Protein AF-G8LZY4-F1 (afdb_monomer)

Foldseek 3Di:
DDDDLVSLLVVLVVLLVVLVVQLVVCVVVLPLLSNLVSLQSNLLSLLLNLFLCLLVVVDHSLVSLVVSLVSVVVSVVVSVVSPDPFVVVRHLLLVNLLSCLLNVHDDDDDDGDCPPPDLLSQLSNQLSCLLVVNHDLVSLCVSLVPDDDDQQCNLVSQLSVLLSCLSPPPDPVCNVVSLVVNLVSLLCQQPHNNNQPDRLQSLYHPSVSRGENSSSCSSCVSVVPPDDDSSDRDDD

Nearest PDB structures (foldseek):
  5abf-assembly1_A  TM=3.422E-01  e=1.371E+00  Bacteroides thetaiotaomicron
  6bqt-assembly4_K  TM=2.638E-01  e=4.221E+00  Homo sapiens

pLDDT: mean 93.84, std 5.34, range [55.34, 98.62]

Solvent-accessible surface area (backbone atoms only — not comparable to full-atom values): 13036 Å² total; per-residue (Å²): 133,83,80,51,74,66,58,46,40,54,54,30,48,57,49,24,54,52,19,54,52,40,29,55,54,16,60,76,70,69,37,62,68,51,26,34,56,19,44,47,48,28,27,50,27,25,43,42,39,15,32,28,28,45,58,72,67,76,50,80,30,58,62,34,42,51,50,19,45,53,44,49,55,52,41,54,56,51,42,48,74,73,63,51,88,38,50,58,83,57,36,68,59,40,57,47,41,38,53,22,59,60,66,75,44,92,69,84,83,75,84,64,70,73,82,91,58,54,70,70,55,54,51,38,44,54,46,31,37,33,77,73,70,54,71,55,68,67,59,55,49,51,60,62,69,74,56,79,79,46,89,61,51,39,65,60,54,52,46,52,51,46,48,51,47,66,75,70,58,85,57,72,87,50,46,65,62,50,50,53,50,48,52,57,52,49,64,50,23,33,80,30,72,56,31,47,74,49,57,63,72,72,19,11,30,82,32,34,84,45,34,43,54,60,64,59,15,33,48,36,52,70,70,62,62,83,75,89,58,94,39,54,74,84,80,130

Secondary structure (DSSP, 8-state):
-PPPHHHHHHHHHHHHHHHHHHHHHHHHHT-HHHHHHHHHHHHHHHHHHHHHHHHHTSS-THHHHHHHHHHHHHHHHHHHHTT-S-HHHHS-HHHHHHHHHHTT----------TT--HHHHHHHHHHHHHTT---HHHHHHHHHS----TTTHHHHHHHHHHHHHHH---HHHHHHHHHHHHHHHHHGGG-HHHHTS-GGGT-TTHHHH---HHHHHHHHHTT--S--TT-----

Structure (mmCIF, N/CA/C/O backbone):
data_AF-G8LZY4-F1
#
_entry.id   AF-G8LZY4-F1
#
loop_
_atom_site.group_PDB
_atom_site.id
_atom_site.type_symbol
_atom_site.label_atom_id
_atom_site.label_alt_id
_atom_site.label_comp_id
_atom_site.label_asym_id
_atom_site.label_entity_id
_atom_site.label_seq_id
_atom_site.pdbx_PDB_ins_code
_atom_site.Cartn_x
_atom_site.Cartn_y
_atom_site.Cartn_z
_atom_site.occupancy
_atom_site.B_iso_or_equiv
_atom_site.auth_seq_id
_atom_site.auth_comp_id
_atom_site.auth_asym_id
_atom_site.auth_atom_id
_atom_site.pdbx_PDB_model_num
ATOM 1 N N . MET A 1 1 ? 2.242 28.881 2.624 1.00 55.34 1 MET A N 1
ATOM 2 C CA . MET A 1 1 ? 3.435 28.081 2.271 1.00 55.34 1 MET A CA 1
ATOM 3 C C . MET A 1 1 ? 3.024 26.623 2.247 1.00 55.34 1 MET A C 1
ATOM 5 O O . MET A 1 1 ? 2.232 26.239 3.099 1.00 55.34 1 MET A O 1
ATOM 9 N N . ALA A 1 2 ? 3.472 25.855 1.254 1.00 78.06 2 ALA A N 1
ATOM 10 C CA . ALA A 1 2 ? 3.276 24.407 1.257 1.00 78.06 2 ALA A CA 1
ATOM 11 C C . ALA A 1 2 ? 4.212 23.779 2.301 1.00 78.06 2 ALA A C 1
ATOM 13 O O . ALA A 1 2 ? 5.340 24.243 2.451 1.00 78.06 2 ALA A O 1
ATOM 14 N N . MET A 1 3 ? 3.723 22.770 3.017 1.00 88.94 3 MET A N 1
ATOM 15 C CA . MET A 1 3 ? 4.490 22.017 4.011 1.00 88.94 3 MET A CA 1
ATOM 16 C C . MET A 1 3 ? 5.663 21.293 3.332 1.00 88.94 3 MET A C 1
ATOM 18 O O . MET A 1 3 ? 5.496 20.720 2.254 1.00 88.94 3 MET A O 1
ATOM 22 N N . THR A 1 4 ? 6.845 21.322 3.937 1.00 93.88 4 THR A N 1
ATOM 23 C CA . THR A 1 4 ? 8.005 20.539 3.495 1.00 93.88 4 THR A CA 1
ATOM 24 C C . THR A 1 4 ? 7.796 19.047 3.791 1.00 93.88 4 THR A C 1
ATOM 26 O O . THR A 1 4 ? 7.022 18.702 4.682 1.00 93.88 4 THR A O 1
ATOM 29 N N . PRO A 1 5 ? 8.498 18.127 3.104 1.00 93.56 5 PRO A N 1
ATOM 30 C CA . PRO A 1 5 ? 8.375 16.694 3.382 1.00 93.56 5 PRO A CA 1
ATOM 31 C C . PRO A 1 5 ? 8.696 16.298 4.834 1.00 93.56 5 PRO A C 1
ATOM 33 O O . PRO A 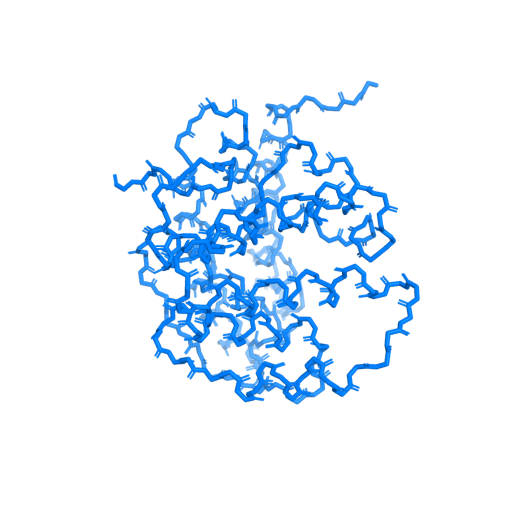1 5 ? 8.079 15.380 5.363 1.00 93.56 5 PRO A O 1
ATOM 36 N N . ILE A 1 6 ? 9.623 17.003 5.492 1.00 93.81 6 ILE A N 1
ATOM 37 C CA . ILE A 1 6 ? 9.963 16.763 6.904 1.00 93.81 6 ILE A CA 1
ATOM 38 C C . ILE A 1 6 ? 8.803 17.200 7.805 1.00 93.81 6 ILE A C 1
ATOM 40 O O . ILE A 1 6 ? 8.320 16.407 8.605 1.00 93.81 6 ILE A O 1
ATOM 44 N N . GLU A 1 7 ? 8.264 18.403 7.595 1.00 95.31 7 GLU A N 1
ATOM 45 C CA . GLU A 1 7 ? 7.077 18.865 8.328 1.00 95.31 7 GLU A CA 1
ATOM 46 C C . GLU A 1 7 ? 5.853 17.962 8.073 1.00 95.31 7 GLU A C 1
ATOM 48 O O . GLU A 1 7 ? 4.999 17.812 8.947 1.00 95.31 7 GLU A O 1
ATOM 53 N N . MET A 1 8 ? 5.756 17.329 6.893 1.00 95.25 8 MET A N 1
ATOM 54 C CA . MET A 1 8 ? 4.726 16.321 6.615 1.00 95.25 8 MET A CA 1
ATOM 55 C C . MET A 1 8 ? 4.902 15.077 7.486 1.00 95.25 8 MET A C 1
ATOM 57 O O . MET A 1 8 ? 3.907 14.594 8.023 1.00 95.25 8 MET A O 1
ATOM 61 N N . ILE A 1 9 ? 6.130 14.571 7.650 1.00 95.31 9 ILE A N 1
ATOM 62 C CA . ILE A 1 9 ? 6.426 13.433 8.537 1.00 95.31 9 ILE A CA 1
ATOM 63 C C . ILE A 1 9 ? 6.035 13.765 9.982 1.00 95.31 9 ILE A C 1
ATOM 65 O O . ILE A 1 9 ? 5.354 12.956 10.617 1.00 95.31 9 ILE A O 1
ATOM 69 N N . ASP A 1 10 ? 6.379 14.960 10.465 1.00 95.31 10 ASP A N 1
ATOM 70 C CA . ASP A 1 10 ? 6.032 15.417 11.817 1.00 95.31 10 ASP A CA 1
ATOM 71 C C . ASP A 1 10 ? 4.513 15.575 11.986 1.00 95.31 10 ASP A C 1
ATOM 73 O O . ASP A 1 10 ? 3.924 15.123 12.969 1.00 95.31 10 ASP A O 1
ATOM 77 N N . SER A 1 11 ? 3.830 16.147 10.988 1.00 96.50 11 SER A N 1
ATOM 78 C CA . SER A 1 11 ? 2.369 16.267 11.009 1.00 96.50 11 SER A CA 1
ATOM 79 C C . SER A 1 11 ? 1.676 14.900 11.024 1.00 96.50 11 SER A C 1
ATOM 81 O O . SER A 1 11 ? 0.630 14.745 11.661 1.00 96.50 11 SER A O 1
ATOM 83 N N . LEU A 1 12 ? 2.237 13.903 10.334 1.00 97.19 12 LEU A N 1
ATOM 84 C CA . LEU A 1 12 ? 1.733 12.530 10.345 1.00 97.19 12 LEU A CA 1
ATOM 85 C C . LEU A 1 12 ? 1.941 11.854 11.705 1.00 97.19 12 LEU A C 1
ATOM 87 O O . LEU A 1 12 ? 1.063 11.089 12.103 1.00 97.19 12 LEU A O 1
ATOM 91 N N . GLU A 1 13 ? 3.013 12.177 12.435 1.00 97.50 13 GLU A N 1
ATOM 92 C CA . GLU A 1 13 ? 3.230 11.712 13.814 1.00 97.50 13 GLU A CA 1
ATOM 93 C C . GLU A 1 13 ? 2.115 12.209 14.737 1.00 97.50 13 GLU A C 1
ATOM 95 O O . GLU A 1 13 ? 1.413 11.415 15.358 1.00 97.50 13 GLU A O 1
ATOM 100 N N . THR A 1 14 ? 1.849 13.518 14.739 1.00 97.75 14 THR A N 1
ATOM 101 C CA . THR A 1 14 ? 0.767 14.093 15.555 1.00 97.75 14 THR A CA 1
ATOM 102 C C . THR A 1 14 ? -0.596 13.491 15.196 1.00 97.75 14 THR A C 1
ATOM 104 O O . THR A 1 14 ? -1.424 13.211 16.063 1.00 97.75 14 THR A O 1
ATOM 107 N N . ARG A 1 15 ? -0.863 13.261 13.901 1.00 97.81 15 ARG A N 1
ATOM 108 C CA . ARG A 1 15 ? -2.105 12.601 13.457 1.00 97.81 15 ARG A CA 1
ATOM 109 C C . ARG A 1 15 ? -2.173 11.146 13.904 1.00 97.81 15 ARG A C 1
ATOM 111 O O . ARG A 1 15 ? -3.261 10.683 14.245 1.00 97.81 15 ARG A O 1
ATOM 118 N N . PHE A 1 16 ? -1.049 10.434 13.886 1.00 98.31 16 PHE A N 1
ATOM 119 C CA . PHE A 1 16 ? -0.956 9.074 14.399 1.00 98.31 16 PHE A CA 1
ATOM 120 C C . PHE A 1 16 ? -1.323 9.038 15.886 1.00 98.31 16 PHE A C 1
ATOM 122 O O . PHE A 1 16 ? -2.238 8.302 16.242 1.00 98.31 16 PHE A O 1
ATOM 129 N N . GLU A 1 17 ? -0.699 9.873 16.719 1.00 98.19 17 GLU A N 1
ATOM 130 C CA . GLU A 1 17 ? -0.965 9.953 18.165 1.00 98.19 17 GLU A CA 1
ATOM 131 C C . GLU A 1 17 ? -2.434 10.285 18.465 1.00 98.19 17 GLU A C 1
ATOM 133 O O . GLU A 1 17 ? -3.085 9.622 19.275 1.00 98.19 17 GLU A O 1
ATOM 138 N N . ASN A 1 18 ? -3.001 11.262 17.752 1.00 98.19 18 ASN A N 1
ATOM 139 C CA . ASN A 1 18 ? -4.417 11.608 17.881 1.00 98.19 18 ASN A CA 1
ATOM 140 C C . ASN A 1 18 ? -5.339 10.442 17.501 1.00 98.19 18 ASN A C 1
ATOM 142 O O . ASN A 1 18 ? -6.351 10.221 18.164 1.00 98.19 18 ASN A O 1
ATOM 146 N N . SER A 1 19 ? -4.981 9.678 16.467 1.00 98.38 19 SER A N 1
ATOM 147 C CA . SER A 1 19 ? -5.752 8.503 16.047 1.00 98.38 19 SER A CA 1
ATOM 148 C C . SER A 1 19 ? -5.636 7.362 17.066 1.00 98.38 19 SER A C 1
ATOM 150 O O . SER A 1 19 ? -6.634 6.721 17.384 1.00 98.38 19 SER A O 1
ATOM 152 N N . GLN A 1 20 ? -4.461 7.166 17.676 1.00 98.31 20 GLN A N 1
ATOM 153 C CA . GLN A 1 20 ? -4.285 6.220 18.787 1.00 98.31 20 GLN A CA 1
ATOM 154 C C . GLN A 1 20 ? -5.179 6.580 19.984 1.00 98.31 20 GLN A C 1
ATOM 156 O O . GLN A 1 20 ? -5.876 5.718 20.521 1.00 98.31 20 GLN A O 1
ATOM 161 N N . ASN A 1 21 ? -5.260 7.863 20.344 1.00 98.06 21 ASN A N 1
ATOM 162 C CA . ASN A 1 21 ? -6.208 8.332 21.359 1.00 98.06 21 ASN A CA 1
ATOM 163 C C . ASN A 1 21 ? -7.672 8.104 20.935 1.00 98.06 21 ASN A C 1
ATOM 165 O O . ASN A 1 21 ? -8.501 7.707 21.756 1.00 98.06 21 ASN A O 1
ATOM 169 N N . GLY A 1 22 ? -7.989 8.307 19.653 1.00 98.06 22 GLY A N 1
ATOM 170 C CA . GLY A 1 22 ? -9.309 8.037 19.079 1.00 98.06 22 GLY A CA 1
ATOM 171 C C . GLY A 1 22 ? -9.739 6.572 19.200 1.00 98.06 22 GLY A C 1
ATOM 172 O O . GLY A 1 22 ? -10.886 6.312 19.562 1.00 98.06 22 GLY A O 1
ATOM 173 N N . ILE A 1 23 ? -8.819 5.622 18.992 1.00 98.38 23 ILE A N 1
ATOM 174 C CA . ILE A 1 23 ? -9.052 4.183 19.214 1.00 98.38 23 ILE A CA 1
ATOM 175 C C . ILE A 1 23 ? -9.428 3.920 20.674 1.00 98.38 23 ILE A C 1
ATOM 177 O O . ILE A 1 23 ? -10.434 3.264 20.937 1.00 98.38 23 ILE A O 1
ATOM 181 N N . ILE A 1 24 ? -8.654 4.452 21.628 1.00 97.81 24 ILE A N 1
ATOM 182 C CA . ILE A 1 24 ? -8.901 4.258 23.067 1.00 97.81 24 ILE A CA 1
ATOM 183 C C . ILE A 1 24 ? -10.297 4.769 23.442 1.00 97.81 24 ILE A C 1
ATOM 185 O O . ILE A 1 24 ? -11.072 4.052 24.077 1.00 97.81 24 ILE A O 1
ATOM 189 N N . ILE A 1 25 ? -10.640 5.985 23.009 1.00 97.56 25 ILE A N 1
ATOM 190 C CA . ILE A 1 25 ? -11.952 6.593 23.268 1.00 97.56 25 ILE A CA 1
ATOM 191 C C . ILE A 1 25 ? -13.073 5.781 22.607 1.00 97.56 25 ILE A C 1
ATOM 193 O O . ILE A 1 25 ? -14.108 5.551 23.233 1.00 97.56 25 ILE A O 1
ATOM 197 N N . GLY A 1 26 ? -12.882 5.337 21.361 1.00 97.31 26 GLY A N 1
ATOM 198 C CA . GLY A 1 26 ? -13.855 4.521 20.634 1.00 97.31 26 GLY A CA 1
ATOM 199 C C . GLY A 1 26 ? -14.146 3.205 21.346 1.00 97.31 26 GLY A C 1
ATOM 200 O O . GLY A 1 26 ? -15.310 2.890 21.584 1.00 97.31 26 GLY A O 1
ATOM 201 N N . LYS A 1 27 ? -13.105 2.495 21.795 1.00 96.75 27 LYS A N 1
ATOM 202 C CA . LYS A 1 27 ? -13.251 1.254 22.568 1.00 96.75 27 LYS A CA 1
ATOM 203 C C . LYS A 1 27 ? -13.989 1.476 23.888 1.00 96.75 27 LYS A C 1
ATOM 205 O O . LYS A 1 27 ? -14.898 0.719 24.205 1.00 96.75 27 LYS A O 1
ATOM 210 N N . GLN A 1 28 ? -13.653 2.531 24.634 1.00 96.50 28 GLN A N 1
ATOM 211 C CA . GLN A 1 28 ? -14.328 2.862 25.900 1.00 96.50 28 GLN A CA 1
ATOM 212 C C . GLN A 1 28 ? -15.826 3.142 25.725 1.00 96.50 28 GLN A C 1
ATOM 214 O O . GLN A 1 28 ? -16.610 2.876 26.634 1.00 96.50 28 GLN A O 1
ATOM 219 N N . LYS A 1 29 ? -16.218 3.690 24.572 1.00 94.75 29 LYS A N 1
ATOM 220 C CA . LYS A 1 29 ? -17.614 3.993 24.240 1.00 94.75 29 LYS A CA 1
ATOM 221 C C . LYS A 1 29 ? -18.338 2.852 23.517 1.00 94.75 29 LYS A C 1
ATOM 223 O O . LYS A 1 29 ? -19.545 2.948 23.340 1.00 94.75 29 LYS A O 1
ATOM 228 N N . GLY A 1 30 ? -17.627 1.802 23.101 1.00 91.19 30 GLY A N 1
ATOM 229 C CA . GLY A 1 30 ? -18.177 0.740 22.253 1.00 91.19 30 GLY A CA 1
ATOM 230 C C . GLY A 1 30 ? -18.510 1.198 20.825 1.00 91.19 30 GLY A C 1
ATOM 231 O O . GLY A 1 30 ? -19.361 0.606 20.173 1.00 91.19 30 GLY A O 1
ATOM 232 N N . GLU A 1 31 ? -17.867 2.260 20.336 1.00 94.69 31 GLU A N 1
ATOM 233 C CA . GLU A 1 31 ? -18.157 2.881 19.037 1.00 94.69 31 GLU A CA 1
ATOM 234 C C . GLU A 1 31 ? -17.309 2.247 17.927 1.00 94.69 31 GLU A C 1
ATOM 236 O O . GLU A 1 31 ? -16.228 2.740 17.591 1.00 94.69 31 GLU A O 1
ATOM 241 N N . PHE A 1 32 ? -17.800 1.147 17.351 1.00 95.38 32 PHE A N 1
ATOM 242 C CA . PHE A 1 32 ? -17.093 0.354 16.336 1.00 95.38 32 PHE A CA 1
ATOM 243 C C . PHE A 1 32 ? -16.534 1.196 15.179 1.00 95.38 32 PHE A C 1
ATOM 245 O O . PHE A 1 32 ? -15.341 1.140 14.876 1.00 95.38 32 PHE A O 1
ATOM 252 N N . HIS A 1 33 ? -17.374 2.037 14.569 1.00 95.19 33 HIS A N 1
ATOM 253 C CA . HIS A 1 33 ? -16.969 2.843 13.416 1.00 95.19 33 HIS A CA 1
ATOM 254 C C . HIS A 1 33 ? -15.849 3.832 13.767 1.00 95.19 33 HIS A C 1
ATOM 256 O O . HIS A 1 33 ? -14.918 4.033 12.987 1.00 95.19 33 HIS A O 1
ATOM 262 N N . LEU A 1 34 ? -15.893 4.411 14.973 1.00 96.50 34 LEU A N 1
ATOM 263 C CA . LEU A 1 34 ? -14.835 5.300 15.445 1.00 96.50 34 LEU A CA 1
ATOM 264 C C . LEU A 1 34 ? -13.512 4.540 15.609 1.00 96.50 34 LEU A C 1
ATOM 266 O O . LEU A 1 34 ? -12.457 5.078 15.277 1.00 96.50 34 LEU A O 1
ATOM 270 N N . VAL A 1 35 ? -13.559 3.298 16.091 1.00 98.12 35 VAL A N 1
ATOM 271 C CA . VAL A 1 35 ? -12.374 2.442 16.229 1.00 98.12 35 VAL A CA 1
ATOM 272 C C . VAL A 1 35 ? -11.780 2.105 14.856 1.00 98.12 35 VAL A C 1
ATOM 274 O O . VAL A 1 35 ? -10.589 2.341 14.649 1.00 98.12 35 VAL A O 1
ATOM 277 N N . SER A 1 36 ? -12.596 1.646 13.901 1.00 98.00 36 SER A N 1
ATOM 278 C CA . SER A 1 36 ? -12.159 1.306 12.533 1.00 98.00 36 SER A CA 1
ATOM 279 C C . SER A 1 36 ? -11.501 2.494 11.820 1.00 98.00 36 SER A C 1
ATOM 281 O O . SER A 1 36 ? -10.355 2.392 11.371 1.00 98.00 36 SER A O 1
ATOM 283 N N . VAL A 1 37 ? -12.159 3.660 11.798 1.00 97.56 37 VAL A N 1
ATOM 284 C CA . VAL A 1 37 ? -11.630 4.851 11.111 1.00 97.56 37 VAL A CA 1
ATOM 285 C C . VAL A 1 37 ? -10.295 5.299 11.709 1.00 97.56 37 VAL A C 1
ATOM 287 O O . VAL A 1 37 ? -9.380 5.672 10.969 1.00 97.56 37 VAL A O 1
ATOM 290 N N . ASN A 1 38 ? -10.143 5.243 13.036 1.00 98.50 38 ASN A N 1
ATOM 291 C CA . ASN A 1 38 ? -8.881 5.623 13.666 1.00 98.50 38 ASN A CA 1
ATOM 292 C C . ASN A 1 38 ? -7.775 4.578 13.451 1.00 98.50 38 ASN A C 1
ATOM 294 O O . ASN A 1 38 ? -6.625 4.972 13.257 1.00 98.50 38 ASN A O 1
ATOM 298 N N . TYR A 1 39 ? -8.090 3.278 13.403 1.00 98.50 39 TYR A N 1
ATOM 299 C CA . TYR A 1 39 ? -7.113 2.258 13.009 1.00 98.50 39 TYR A CA 1
ATOM 300 C C . TYR A 1 39 ? -6.603 2.483 11.592 1.00 98.50 39 TYR A C 1
ATOM 302 O O . TYR A 1 39 ? -5.387 2.509 11.376 1.00 98.50 39 TYR A O 1
ATOM 310 N N . TRP A 1 40 ? -7.513 2.711 10.642 1.00 97.50 40 TRP A N 1
ATOM 311 C CA . TRP A 1 40 ? -7.135 3.030 9.270 1.00 97.50 40 TRP A CA 1
ATOM 312 C C . TRP A 1 40 ? -6.240 4.271 9.211 1.00 97.50 40 TRP A C 1
ATOM 314 O O . TRP A 1 40 ? -5.175 4.257 8.587 1.00 97.50 40 TRP A O 1
ATOM 324 N N . GLN A 1 41 ? -6.623 5.340 9.911 1.00 97.94 41 GLN A N 1
ATOM 325 C CA . GLN A 1 41 ? -5.852 6.578 9.925 1.00 97.94 41 GLN A CA 1
ATOM 326 C C . GLN A 1 41 ? -4.463 6.395 10.556 1.00 97.94 41 GLN A C 1
ATOM 328 O O . GLN A 1 41 ? -3.482 6.896 10.001 1.00 97.94 41 GLN A O 1
ATOM 333 N N . SER A 1 42 ? -4.347 5.657 11.664 1.00 98.44 42 SER A N 1
ATOM 334 C CA . SER A 1 42 ? -3.057 5.334 12.284 1.00 98.44 42 SER A CA 1
ATOM 335 C C . SER A 1 42 ? -2.156 4.532 11.349 1.00 98.44 42 SER A C 1
ATOM 337 O O . SER A 1 42 ? -0.990 4.891 11.173 1.00 98.44 42 SER A O 1
ATOM 339 N N . PHE A 1 43 ? -2.692 3.489 10.711 1.00 98.62 43 PHE A N 1
ATOM 340 C CA . PHE A 1 43 ? -1.958 2.687 9.735 1.00 98.62 43 PHE A CA 1
ATOM 341 C C . PHE A 1 43 ? -1.441 3.559 8.586 1.00 98.62 43 PHE A C 1
ATOM 343 O O . PHE A 1 43 ? -0.244 3.584 8.294 1.00 98.62 43 PHE A O 1
ATOM 350 N N . LYS A 1 44 ? -2.333 4.354 7.988 1.00 97.69 44 LYS A N 1
ATOM 351 C CA . LYS A 1 44 ? -2.019 5.245 6.872 1.00 97.69 44 LYS A CA 1
ATOM 352 C C . LYS A 1 44 ? -0.951 6.274 7.229 1.00 97.69 44 LYS A C 1
ATOM 354 O O . LYS A 1 44 ? -0.082 6.539 6.402 1.00 97.69 44 LYS A O 1
ATOM 359 N N . CYS A 1 45 ? -0.979 6.841 8.438 1.00 98.31 45 CYS A N 1
ATOM 360 C CA . CYS A 1 45 ? 0.062 7.768 8.886 1.00 98.31 45 CYS A CA 1
ATOM 361 C C . CYS A 1 45 ? 1.448 7.118 8.848 1.00 98.31 45 CYS A C 1
ATOM 363 O O . CYS A 1 45 ? 2.368 7.690 8.265 1.00 98.31 45 CYS A O 1
ATOM 365 N N . ARG A 1 46 ? 1.575 5.905 9.395 1.00 98.50 46 ARG A N 1
ATOM 366 C CA . ARG A 1 46 ? 2.840 5.161 9.416 1.00 98.50 46 ARG A CA 1
ATOM 367 C C . ARG A 1 46 ? 3.301 4.772 8.013 1.00 98.50 46 ARG A C 1
ATOM 369 O O . ARG A 1 46 ? 4.461 4.993 7.672 1.00 98.50 46 ARG A O 1
ATOM 376 N N . VAL A 1 47 ? 2.393 4.303 7.156 1.00 98.56 47 VAL A N 1
ATOM 377 C CA . VAL A 1 47 ? 2.721 4.043 5.744 1.00 98.56 47 VAL A CA 1
ATOM 378 C C . VAL A 1 47 ? 3.209 5.320 5.055 1.00 98.56 47 VAL A C 1
ATOM 380 O O . VAL A 1 47 ? 4.272 5.313 4.443 1.00 98.56 47 VAL A O 1
ATOM 383 N N . MET A 1 48 ? 2.505 6.443 5.201 1.00 98.00 48 MET A N 1
ATOM 384 C CA . MET A 1 48 ? 2.921 7.718 4.607 1.00 98.00 48 MET A CA 1
ATOM 385 C C . MET A 1 48 ? 4.293 8.185 5.098 1.00 98.00 48 MET A C 1
ATOM 387 O O . MET A 1 48 ? 5.104 8.611 4.279 1.00 98.00 48 MET A O 1
ATOM 391 N N . GLN A 1 49 ? 4.584 8.086 6.399 1.00 97.75 49 GLN A N 1
ATOM 392 C CA . GLN A 1 49 ? 5.903 8.440 6.937 1.00 97.75 49 GLN A CA 1
ATOM 393 C C . GLN A 1 49 ? 7.010 7.589 6.305 1.00 97.75 49 GLN A C 1
ATOM 395 O O . GLN A 1 49 ? 8.044 8.133 5.908 1.00 97.75 49 GLN A O 1
ATOM 400 N N . GLY A 1 50 ? 6.772 6.285 6.132 1.00 98.00 50 GLY A N 1
ATOM 401 C CA . GLY A 1 50 ? 7.694 5.385 5.440 1.00 98.00 50 GLY A CA 1
ATOM 402 C C . GLY A 1 50 ? 7.896 5.774 3.974 1.00 98.00 50 GLY A C 1
ATOM 403 O O . GLY A 1 50 ? 9.029 5.952 3.533 1.00 98.00 50 GLY A O 1
ATOM 404 N N . LEU A 1 51 ? 6.811 5.990 3.224 1.00 98.00 51 LEU A N 1
ATOM 405 C CA . LEU A 1 51 ? 6.885 6.358 1.805 1.00 98.00 51 LEU A CA 1
ATOM 406 C C . LEU A 1 51 ? 7.579 7.704 1.578 1.00 98.00 51 LEU A C 1
ATOM 408 O O . LEU A 1 51 ? 8.349 7.834 0.625 1.00 98.00 51 LEU A O 1
ATOM 412 N N . ILE A 1 52 ? 7.338 8.688 2.449 1.00 97.06 52 ILE A N 1
ATOM 413 C CA . ILE A 1 52 ? 8.004 9.989 2.365 1.00 97.06 52 ILE A CA 1
ATOM 414 C C . ILE A 1 52 ? 9.483 9.854 2.707 1.00 97.06 52 ILE A C 1
ATOM 416 O O . ILE A 1 52 ? 10.319 10.271 1.908 1.00 97.06 52 ILE A O 1
ATOM 420 N N . SER A 1 53 ? 9.816 9.229 3.841 1.00 96.25 53 SER A N 1
ATOM 421 C CA . SER A 1 53 ? 11.209 9.051 4.287 1.00 96.25 53 SER A CA 1
ATOM 422 C C . SER A 1 53 ? 12.054 8.309 3.257 1.00 96.25 53 SER A C 1
ATOM 424 O O . SER A 1 53 ? 13.190 8.704 2.987 1.00 96.25 53 SER A O 1
ATOM 426 N N . TRP A 1 54 ? 11.466 7.288 2.625 1.00 96.75 54 TRP A N 1
ATOM 427 C CA . TRP A 1 54 ? 12.040 6.630 1.458 1.00 96.75 54 TRP A CA 1
ATOM 428 C C . TRP A 1 54 ? 12.314 7.656 0.364 1.00 96.75 54 TRP A C 1
ATOM 430 O O . TRP A 1 54 ? 13.465 7.839 -0.042 1.00 96.75 54 TRP A O 1
ATOM 440 N N . ARG A 1 55 ? 11.265 8.318 -0.137 1.00 95.81 55 ARG A N 1
ATOM 441 C CA . ARG A 1 55 ? 11.336 9.185 -1.317 1.00 95.81 55 ARG A CA 1
ATOM 442 C C . ARG A 1 55 ? 12.414 10.257 -1.196 1.00 95.81 55 ARG A C 1
ATOM 444 O O . ARG A 1 55 ? 13.145 10.493 -2.157 1.00 95.81 55 ARG A O 1
ATOM 451 N N . ILE A 1 56 ? 12.510 10.894 -0.031 1.00 93.69 56 ILE A N 1
ATOM 452 C CA . ILE A 1 56 ? 13.442 12.001 0.221 1.00 93.69 56 ILE A CA 1
ATOM 453 C C . ILE A 1 56 ? 14.792 11.546 0.794 1.00 93.69 56 ILE A C 1
ATOM 455 O O . ILE A 1 56 ? 15.663 12.384 1.019 1.00 93.69 56 ILE A O 1
ATOM 459 N N . LYS A 1 57 ? 14.982 10.235 1.002 1.00 91.19 57 LYS A N 1
ATOM 460 C CA . LYS A 1 57 ? 16.222 9.611 1.490 1.00 91.19 57 LYS A CA 1
ATOM 461 C C . LYS A 1 57 ? 16.691 10.131 2.856 1.00 91.19 57 LYS A C 1
ATOM 463 O O . LYS A 1 57 ? 17.890 10.263 3.090 1.00 91.19 57 LYS A O 1
ATOM 468 N N . THR A 1 58 ? 15.762 10.418 3.766 1.00 87.31 58 THR A N 1
ATOM 469 C CA . THR A 1 58 ? 16.076 10.907 5.124 1.00 87.31 58 THR A CA 1
ATOM 470 C C . THR A 1 58 ? 16.269 9.797 6.155 1.00 87.31 58 THR A C 1
ATOM 472 O O . THR A 1 58 ? 16.705 10.076 7.268 1.00 87.31 58 THR A O 1
ATOM 475 N N . GLY A 1 59 ? 15.982 8.541 5.812 1.00 82.69 59 GLY A N 1
ATOM 476 C CA . GLY A 1 59 ? 16.176 7.402 6.705 1.00 82.69 59 GLY A CA 1
ATOM 477 C C . GLY A 1 59 ? 15.618 6.105 6.132 1.00 82.69 59 GLY A C 1
ATOM 478 O O . GLY A 1 59 ? 15.029 6.090 5.051 1.00 82.69 59 GLY A O 1
ATOM 479 N N . SER A 1 60 ? 15.813 5.007 6.862 1.00 91.81 60 SER A N 1
ATOM 480 C CA . SER A 1 60 ? 15.190 3.729 6.516 1.00 91.81 60 SER A CA 1
ATOM 481 C C . SER A 1 60 ? 13.678 3.786 6.782 1.00 91.81 60 SER A C 1
ATOM 483 O O . SER A 1 60 ? 13.280 4.111 7.904 1.00 91.81 60 SER A O 1
ATOM 485 N N . PRO A 1 61 ? 12.818 3.439 5.807 1.00 96.38 61 PRO A N 1
ATOM 486 C CA . PRO A 1 61 ? 11.368 3.391 5.998 1.00 96.38 61 PRO A CA 1
ATOM 487 C C . PRO A 1 61 ? 10.907 2.156 6.793 1.00 96.38 61 PRO A C 1
ATOM 489 O O . PRO A 1 61 ? 9.732 2.063 7.148 1.00 96.38 61 PRO A O 1
ATOM 492 N N . VAL A 1 62 ? 11.816 1.211 7.079 1.00 97.12 62 VAL A N 1
ATOM 493 C CA . VAL A 1 62 ? 11.513 -0.094 7.692 1.00 97.12 62 VAL A CA 1
ATOM 494 C C . VAL A 1 62 ? 10.788 0.047 9.024 1.00 97.12 62 VAL A C 1
ATOM 496 O O . VAL A 1 62 ? 9.800 -0.650 9.241 1.00 97.12 62 VAL A O 1
ATOM 499 N N . GLN A 1 63 ? 11.233 0.952 9.902 1.00 96.81 63 GLN A N 1
ATOM 500 C CA . 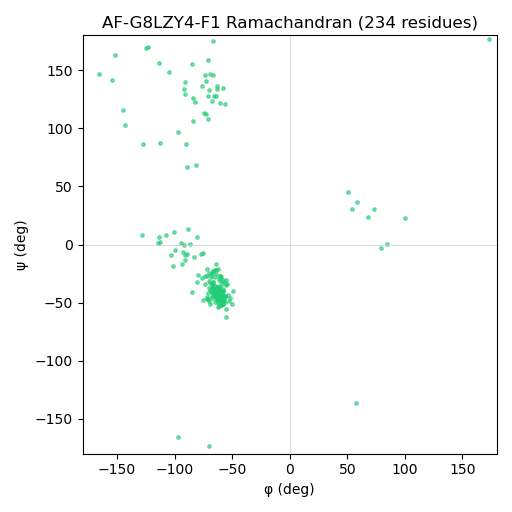GLN A 1 63 ? 10.608 1.114 11.217 1.00 96.81 63 GLN A CA 1
ATOM 501 C C . GLN A 1 63 ? 9.158 1.596 11.087 1.00 96.81 63 GLN A C 1
ATOM 503 O O . GLN A 1 63 ? 8.262 0.984 11.660 1.00 96.81 63 GLN A O 1
ATOM 508 N N . TYR A 1 64 ? 8.905 2.611 10.253 1.00 98.19 64 TYR A N 1
ATOM 509 C CA . TYR A 1 64 ? 7.550 3.108 10.008 1.00 98.19 64 TYR A CA 1
ATOM 510 C C . TYR A 1 64 ? 6.633 2.030 9.428 1.00 98.19 64 TYR A C 1
ATOM 512 O O . TYR A 1 64 ? 5.499 1.874 9.875 1.00 98.19 64 TYR A O 1
ATOM 520 N N . PHE A 1 65 ? 7.114 1.244 8.466 1.00 98.50 65 PHE A N 1
ATOM 521 C CA . PHE A 1 65 ? 6.345 0.122 7.931 1.00 98.50 65 PHE A CA 1
ATOM 522 C C . PHE A 1 65 ? 6.135 -0.985 8.968 1.00 98.50 65 PHE A C 1
ATOM 524 O O . PHE A 1 65 ? 5.037 -1.529 9.049 1.00 98.50 65 PHE A O 1
ATOM 531 N N . SER A 1 66 ? 7.123 -1.283 9.814 1.00 98.19 66 SER A N 1
ATOM 532 C CA . SER A 1 66 ? 6.966 -2.242 10.911 1.00 98.19 66 SER A CA 1
ATOM 533 C C . SER A 1 66 ? 5.871 -1.799 11.881 1.00 98.19 66 SER A C 1
ATOM 535 O O . SER A 1 66 ? 5.013 -2.611 12.239 1.00 98.19 66 SER A O 1
ATOM 537 N N . ASP A 1 67 ? 5.848 -0.516 12.238 1.00 98.25 67 ASP A N 1
ATOM 538 C CA . ASP A 1 67 ? 4.820 0.067 13.097 1.00 98.25 67 ASP A CA 1
ATOM 539 C C . ASP A 1 67 ? 3.447 0.068 12.420 1.00 98.25 67 ASP A C 1
ATOM 541 O O . ASP A 1 67 ? 2.454 -0.257 13.067 1.00 98.25 67 ASP A O 1
ATOM 545 N N . ALA A 1 68 ? 3.375 0.323 11.109 1.00 98.56 68 ALA A N 1
ATOM 546 C CA . ALA A 1 68 ? 2.138 0.170 10.344 1.00 98.56 68 ALA A CA 1
ATOM 547 C C . ALA A 1 68 ? 1.595 -1.266 10.439 1.00 98.56 68 ALA A C 1
ATOM 549 O O . ALA A 1 68 ? 0.419 -1.461 10.733 1.00 98.56 68 ALA A O 1
ATOM 550 N N . ILE A 1 69 ? 2.440 -2.286 10.264 1.00 98.38 69 ILE A N 1
ATOM 551 C CA . ILE A 1 69 ? 2.002 -3.686 10.381 1.00 98.38 69 ILE A CA 1
ATOM 552 C C . ILE A 1 69 ? 1.586 -4.042 11.814 1.00 98.38 69 ILE A C 1
ATOM 554 O O . ILE A 1 69 ? 0.623 -4.781 11.991 1.00 98.38 69 ILE A O 1
ATOM 558 N N . ASN A 1 70 ? 2.243 -3.484 12.837 1.00 97.94 70 ASN A N 1
ATOM 559 C CA . ASN A 1 70 ? 1.793 -3.655 14.223 1.00 97.94 70 ASN A CA 1
ATOM 560 C C . ASN A 1 70 ? 0.377 -3.094 14.416 1.00 97.94 70 ASN A C 1
ATOM 562 O O . ASN A 1 70 ? -0.467 -3.764 15.001 1.00 97.94 70 ASN A O 1
ATOM 566 N N . VAL A 1 71 ? 0.097 -1.901 13.876 1.00 98.25 71 VAL A N 1
ATOM 567 C CA . VAL A 1 71 ? -1.253 -1.315 13.897 1.00 98.25 71 VAL A CA 1
ATOM 568 C C . VAL A 1 71 ? -2.251 -2.212 13.171 1.00 98.25 71 VAL A C 1
ATOM 570 O O . VAL A 1 71 ? -3.340 -2.423 13.689 1.00 98.25 71 VAL A O 1
ATOM 573 N N . ALA A 1 72 ? -1.896 -2.741 11.998 1.00 98.25 72 ALA A N 1
ATOM 574 C CA . ALA A 1 72 ? -2.781 -3.597 11.212 1.00 98.25 72 ALA A CA 1
ATOM 575 C C . ALA A 1 72 ? -3.148 -4.896 11.946 1.00 98.25 72 ALA A C 1
ATOM 577 O O . ALA A 1 72 ? -4.322 -5.249 11.988 1.00 98.25 72 ALA A O 1
ATOM 578 N N . ASN A 1 73 ? -2.175 -5.574 12.561 1.00 97.06 73 ASN A N 1
ATOM 579 C CA . ASN A 1 73 ? -2.430 -6.798 13.326 1.00 97.06 73 ASN A CA 1
ATOM 580 C C . ASN A 1 73 ? -3.377 -6.528 14.505 1.00 97.06 73 ASN A C 1
ATOM 582 O O . ASN A 1 73 ? -4.395 -7.200 14.643 1.00 97.06 73 ASN A O 1
ATOM 586 N N . THR A 1 74 ? -3.099 -5.482 15.289 1.00 96.81 74 THR A N 1
ATOM 587 C CA . THR A 1 74 ? -3.969 -5.076 16.401 1.00 96.81 74 THR A CA 1
ATOM 588 C C . THR A 1 74 ? -5.364 -4.669 15.916 1.00 96.81 74 THR A C 1
ATOM 590 O O . THR A 1 74 ? -6.360 -5.018 16.542 1.00 96.81 74 THR A O 1
ATOM 593 N N . ALA A 1 75 ? -5.460 -3.964 14.784 1.00 97.25 75 ALA A N 1
ATOM 594 C CA . ALA A 1 75 ? -6.737 -3.567 14.197 1.00 97.25 75 ALA A CA 1
ATOM 595 C C . ALA A 1 75 ? -7.598 -4.782 13.833 1.00 97.25 75 ALA A C 1
ATOM 597 O O . ALA A 1 75 ? -8.779 -4.795 14.161 1.00 97.25 75 ALA A O 1
ATOM 598 N N . ILE A 1 76 ? -7.016 -5.800 13.192 1.00 96.38 76 ILE A N 1
ATOM 599 C CA . ILE A 1 76 ? -7.730 -7.029 12.818 1.00 96.38 76 ILE A CA 1
ATOM 600 C C . ILE A 1 76 ? -8.289 -7.718 14.064 1.00 96.38 76 ILE A C 1
ATOM 602 O O . ILE A 1 76 ? -9.487 -7.990 14.120 1.00 96.38 76 ILE A O 1
ATOM 606 N N . GLU A 1 77 ? -7.451 -7.946 15.078 1.00 94.62 77 GLU A N 1
ATOM 607 C CA . GLU A 1 77 ? -7.870 -8.59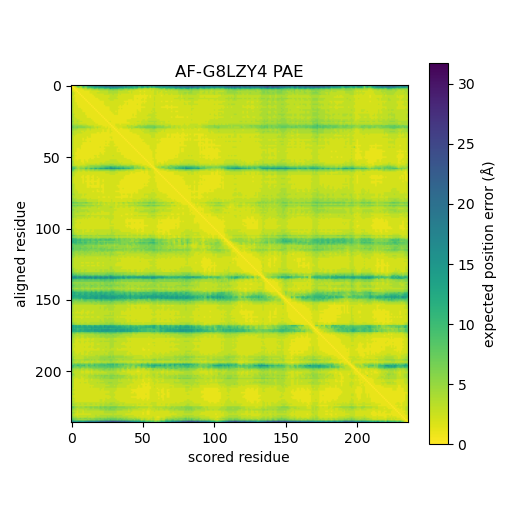1 16.327 1.00 94.62 77 GLU A CA 1
ATOM 608 C C . GLU A 1 77 ? -9.002 -7.816 17.017 1.00 94.62 77 GLU A C 1
ATOM 610 O O . GLU A 1 77 ? -10.042 -8.384 17.364 1.00 94.62 77 GLU A O 1
ATOM 615 N N . ASP A 1 78 ? -8.833 -6.502 17.171 1.00 95.56 78 ASP A N 1
ATOM 616 C CA . ASP A 1 78 ? -9.810 -5.664 17.856 1.00 95.56 78 ASP A CA 1
ATOM 617 C C . ASP A 1 78 ? -11.126 -5.546 17.090 1.00 95.56 78 ASP A C 1
ATOM 619 O O . ASP A 1 78 ? -12.188 -5.694 17.691 1.00 95.56 78 ASP A O 1
ATOM 623 N N . LEU A 1 79 ? -11.090 -5.294 15.780 1.00 96.44 79 LEU A N 1
ATOM 624 C CA . LEU A 1 79 ? -12.303 -5.129 14.977 1.00 96.44 79 LEU A CA 1
ATOM 625 C C . LEU A 1 79 ? -13.098 -6.431 14.897 1.00 96.44 79 LEU A C 1
ATOM 627 O O . LEU A 1 79 ? -14.318 -6.400 15.046 1.00 96.44 79 LEU A O 1
ATOM 631 N N . MET A 1 80 ? -12.426 -7.578 14.767 1.00 93.50 80 MET A N 1
ATOM 632 C CA . MET A 1 80 ? -13.091 -8.878 14.862 1.00 93.50 80 MET A CA 1
ATOM 633 C C . MET A 1 80 ? -13.719 -9.087 16.246 1.00 93.50 80 MET A C 1
ATOM 635 O O . MET A 1 80 ? -14.869 -9.511 16.340 1.00 93.50 80 MET A O 1
ATOM 639 N N . SER A 1 81 ? -13.015 -8.731 17.328 1.00 92.88 81 SER A N 1
ATOM 640 C CA . SER A 1 81 ? -13.558 -8.842 18.692 1.00 92.88 81 SER A CA 1
ATOM 641 C C . SER A 1 81 ? -14.763 -7.925 18.951 1.00 92.88 81 SER A C 1
ATOM 643 O O . SER A 1 81 ? -15.628 -8.253 19.762 1.00 92.88 81 SER A O 1
ATOM 645 N N . LEU A 1 82 ? -14.837 -6.794 18.243 1.00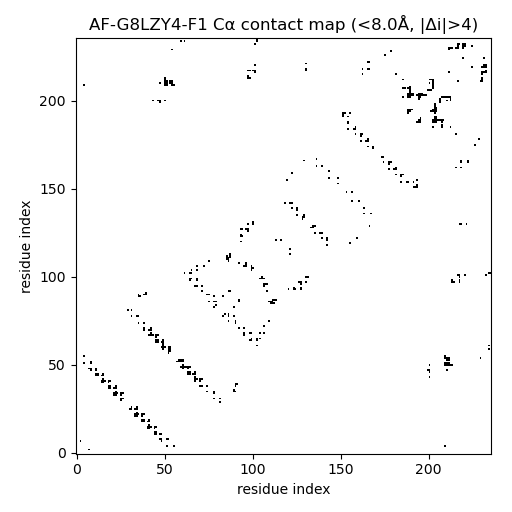 93.44 82 LEU A N 1
ATOM 646 C CA . LEU A 1 82 ? -15.935 -5.831 18.317 1.00 93.44 82 LEU A CA 1
ATOM 647 C C . LEU A 1 82 ? -17.102 -6.170 17.375 1.00 93.44 82 LEU A C 1
ATOM 649 O O . LEU A 1 82 ? -18.092 -5.440 17.365 1.00 93.44 82 LEU A O 1
ATOM 653 N N . GLY A 1 83 ? -17.012 -7.273 16.624 1.00 91.94 83 GLY A N 1
ATOM 654 C CA . GLY A 1 83 ? -18.106 -7.789 15.802 1.00 91.94 83 GLY A CA 1
ATOM 655 C C . GLY A 1 83 ? -18.029 -7.452 14.314 1.00 91.94 83 GLY A C 1
ATOM 656 O O . GLY A 1 83 ? -19.065 -7.478 13.658 1.00 91.94 83 GLY A O 1
ATOM 657 N N . SER A 1 84 ? -16.846 -7.148 13.770 1.00 94.12 84 SER A N 1
ATOM 658 C CA . SER A 1 84 ? -16.655 -7.084 12.313 1.00 94.12 84 SER A CA 1
ATOM 659 C C . SER A 1 84 ? -17.062 -8.417 11.670 1.00 94.12 84 SER A C 1
ATOM 661 O O . SER A 1 84 ? -16.511 -9.471 11.998 1.00 94.12 84 SER A O 1
ATOM 663 N N . GLU A 1 85 ? -18.037 -8.373 10.760 1.00 92.19 85 GLU A N 1
ATOM 664 C CA . GLU A 1 85 ? -18.482 -9.543 9.990 1.00 92.19 85 GLU A CA 1
ATOM 665 C C . GLU A 1 85 ? -17.545 -9.829 8.810 1.00 92.19 85 GLU A C 1
ATOM 667 O O . GLU A 1 85 ? -17.332 -10.986 8.441 1.00 92.19 85 GLU A O 1
ATOM 672 N N . ASN A 1 86 ? -16.965 -8.773 8.235 1.00 93.62 86 ASN A N 1
ATOM 673 C CA . ASN A 1 86 ? -16.031 -8.848 7.128 1.00 93.62 86 ASN A CA 1
ATOM 674 C C . ASN A 1 86 ? -14.935 -7.789 7.276 1.00 93.62 86 ASN A C 1
ATOM 676 O O . ASN A 1 86 ? -15.119 -6.616 6.964 1.00 93.62 86 ASN A O 1
ATOM 680 N N . ILE A 1 87 ? -13.751 -8.223 7.698 1.00 94.38 87 ILE A N 1
ATOM 681 C CA . ILE A 1 87 ? -12.648 -7.313 8.016 1.00 94.38 87 ILE A CA 1
ATOM 682 C C . ILE A 1 87 ? -12.156 -6.488 6.815 1.00 94.38 87 ILE A C 1
ATOM 684 O O . ILE A 1 87 ? -11.557 -5.433 7.022 1.00 94.38 87 ILE A O 1
ATOM 688 N N . SER A 1 88 ? -12.417 -6.915 5.570 1.00 93.31 88 SER A N 1
ATOM 689 C CA . SER A 1 88 ? -12.057 -6.119 4.388 1.00 93.31 88 SER A CA 1
ATOM 690 C C . SER A 1 88 ? -12.874 -4.837 4.260 1.00 93.31 88 SER A C 1
ATOM 692 O O . SER A 1 88 ? -12.360 -3.885 3.673 1.00 93.31 88 SER A O 1
ATOM 694 N N . ASP A 1 89 ? -14.087 -4.787 4.813 1.00 92.94 89 ASP A N 1
ATOM 695 C CA . ASP A 1 89 ? -14.946 -3.598 4.791 1.00 92.94 89 ASP A CA 1
ATOM 696 C C . ASP A 1 89 ? -14.473 -2.550 5.810 1.00 92.94 89 ASP A C 1
ATOM 698 O O . ASP A 1 89 ? -14.627 -1.345 5.607 1.00 92.94 89 ASP A O 1
ATOM 702 N N . ASP A 1 90 ? -13.837 -3.012 6.889 1.00 94.50 90 ASP A N 1
ATOM 703 C CA . ASP A 1 90 ? -13.456 -2.185 8.033 1.00 94.50 90 ASP A CA 1
ATOM 704 C C . ASP A 1 90 ? -11.975 -1.793 8.044 1.00 94.50 90 ASP A C 1
ATOM 706 O O . ASP A 1 90 ? -11.584 -0.857 8.754 1.00 94.50 90 ASP A O 1
ATOM 710 N N . PHE A 1 91 ? -11.136 -2.511 7.289 1.00 95.62 91 PHE A N 1
ATOM 711 C CA . PHE A 1 91 ? -9.701 -2.267 7.211 1.00 95.62 91 PHE A CA 1
ATOM 712 C C . PHE A 1 91 ? -9.078 -2.757 5.889 1.00 95.62 91 PHE A C 1
ATOM 714 O O . PHE A 1 91 ? -9.376 -3.838 5.382 1.00 95.62 91 PHE A O 1
ATOM 721 N N . PHE A 1 92 ? -8.123 -1.991 5.350 1.00 94.12 92 PHE A N 1
ATOM 722 C CA . PHE A 1 92 ? -7.436 -2.298 4.085 1.00 94.12 92 PHE A CA 1
ATOM 723 C C . PHE A 1 92 ? -6.298 -3.321 4.267 1.00 94.12 92 PHE A C 1
ATOM 725 O O . PHE A 1 92 ? -5.105 -3.008 4.150 1.00 94.12 92 PHE A O 1
ATOM 732 N N . ILE A 1 93 ? -6.666 -4.563 4.574 1.00 95.88 93 ILE A N 1
ATOM 733 C CA . ILE A 1 93 ? -5.747 -5.688 4.820 1.00 95.88 93 ILE A CA 1
ATOM 734 C C . ILE A 1 93 ? -4.836 -6.007 3.623 1.00 95.88 93 ILE A C 1
ATOM 736 O O . ILE A 1 93 ? -3.705 -6.462 3.798 1.00 95.88 93 ILE A O 1
ATOM 740 N N . GLU A 1 94 ? -5.278 -5.725 2.400 1.00 95.75 94 GLU A N 1
ATOM 741 C CA . GLU A 1 94 ? -4.508 -5.953 1.179 1.00 95.75 94 GLU A CA 1
ATOM 742 C C . GLU A 1 94 ? -3.319 -4.988 1.037 1.00 95.75 94 GLU A C 1
ATOM 744 O O . GLU A 1 94 ? -2.248 -5.357 0.536 1.00 95.75 94 GLU A O 1
ATOM 749 N N . ILE A 1 95 ? -3.471 -3.766 1.555 1.00 97.00 95 ILE A N 1
ATOM 750 C CA . ILE A 1 95 ? -2.387 -2.784 1.631 1.00 97.00 95 ILE A CA 1
ATOM 751 C C . ILE A 1 95 ? -1.389 -3.226 2.700 1.00 97.00 95 ILE A C 1
ATOM 753 O O . ILE A 1 95 ? -0.188 -3.268 2.432 1.00 97.00 95 ILE A O 1
ATOM 757 N N . ALA A 1 96 ? -1.876 -3.620 3.882 1.00 97.56 96 ALA A N 1
ATOM 758 C CA . ALA A 1 96 ? -1.032 -4.136 4.959 1.00 97.56 96 ALA A CA 1
ATOM 759 C C . ALA A 1 96 ? -0.203 -5.347 4.504 1.00 97.56 96 ALA A C 1
ATOM 761 O O . ALA A 1 96 ? 1.006 -5.364 4.714 1.00 97.56 96 ALA A O 1
ATOM 762 N N . SER A 1 97 ? -0.802 -6.296 3.781 1.00 96.81 97 SER A N 1
ATOM 763 C CA . SER A 1 97 ? -0.088 -7.449 3.219 1.00 96.81 97 SER A CA 1
ATOM 764 C C . SER A 1 97 ? 1.034 -7.044 2.250 1.00 96.81 97 SER A C 1
ATOM 766 O O . SER A 1 97 ? 2.151 -7.553 2.349 1.00 96.81 97 SER A O 1
ATOM 768 N N . SER A 1 98 ? 0.787 -6.070 1.368 1.00 97.12 98 SER A N 1
ATOM 769 C CA . SER A 1 98 ? 1.806 -5.569 0.430 1.00 97.12 98 SER A CA 1
ATOM 770 C C . SER A 1 98 ? 2.970 -4.870 1.149 1.00 97.12 98 SER A C 1
ATOM 772 O O . SER A 1 98 ? 4.135 -5.067 0.798 1.00 97.12 98 SER A O 1
ATOM 774 N N . ILE A 1 99 ? 2.675 -4.079 2.187 1.00 98.00 99 ILE A N 1
ATOM 775 C CA . ILE A 1 99 ? 3.696 -3.430 3.024 1.00 98.00 99 ILE A CA 1
ATOM 776 C C . ILE A 1 99 ? 4.479 -4.468 3.839 1.00 98.00 99 ILE A C 1
ATOM 778 O O . ILE A 1 99 ? 5.700 -4.381 3.925 1.00 98.00 99 ILE A O 1
ATOM 782 N N . ALA A 1 100 ? 3.811 -5.481 4.391 1.00 97.56 100 ALA A N 1
ATOM 783 C CA . ALA A 1 100 ? 4.447 -6.559 5.141 1.00 97.56 100 ALA A CA 1
ATOM 784 C C . ALA A 1 100 ? 5.430 -7.351 4.267 1.00 97.56 100 ALA A C 1
ATOM 786 O O . ALA A 1 100 ? 6.567 -7.597 4.679 1.00 97.56 100 ALA A O 1
ATOM 787 N N . PHE A 1 101 ? 5.037 -7.645 3.022 1.00 97.12 101 PHE A N 1
ATOM 788 C CA . PHE A 1 101 ? 5.915 -8.244 2.019 1.00 97.12 101 PHE A CA 1
ATOM 789 C C . PHE A 1 101 ? 7.170 -7.392 1.770 1.00 97.12 101 PHE A C 1
ATOM 791 O O . PHE A 1 101 ? 8.287 -7.917 1.755 1.00 97.12 101 PHE A O 1
ATOM 798 N N . LEU A 1 102 ? 7.022 -6.067 1.633 1.00 96.25 102 LEU A N 1
ATOM 799 C CA . LEU A 1 102 ? 8.154 -5.155 1.425 1.00 96.25 102 LEU A CA 1
ATOM 800 C C . LEU A 1 102 ? 9.202 -5.228 2.534 1.00 96.25 102 LEU A C 1
ATOM 802 O O . LEU A 1 102 ? 10.388 -5.218 2.229 1.00 96.25 102 LEU A O 1
ATOM 806 N N . ILE A 1 103 ? 8.794 -5.381 3.791 1.00 97.06 103 ILE A N 1
ATOM 807 C CA . ILE A 1 103 ? 9.720 -5.427 4.935 1.00 97.06 103 ILE A CA 1
ATOM 808 C C . ILE A 1 103 ? 10.011 -6.841 5.453 1.00 97.06 103 ILE A C 1
ATOM 810 O O . ILE A 1 103 ? 10.582 -6.983 6.530 1.00 97.06 103 ILE A O 1
ATOM 814 N N . ASN A 1 104 ? 9.609 -7.888 4.723 1.00 95.62 104 ASN A N 1
ATOM 815 C CA . ASN A 1 104 ? 9.734 -9.290 5.156 1.00 95.62 104 ASN A CA 1
ATOM 816 C C . ASN A 1 104 ? 9.105 -9.563 6.537 1.00 95.62 104 ASN A C 1
ATOM 818 O O . ASN A 1 104 ? 9.568 -10.429 7.282 1.00 95.62 104 ASN A O 1
ATOM 822 N N . LYS A 1 105 ? 8.056 -8.821 6.902 1.00 95.25 105 LYS A N 1
ATOM 823 C CA . LYS A 1 105 ? 7.365 -9.002 8.177 1.00 95.25 105 LYS A CA 1
ATOM 824 C C . LYS A 1 105 ? 6.207 -9.983 7.994 1.00 95.25 105 LYS A C 1
ATOM 826 O O . LYS A 1 105 ? 5.453 -9.832 7.034 1.00 95.25 105 LYS A O 1
ATOM 831 N N . PRO A 1 106 ? 6.031 -10.969 8.889 1.00 91.25 106 PRO A N 1
ATOM 832 C CA . PRO A 1 106 ? 4.867 -11.841 8.844 1.00 91.25 106 PRO A CA 1
ATOM 833 C C . PRO A 1 106 ? 3.566 -11.039 8.948 1.00 91.25 106 PRO A C 1
ATOM 835 O O . PRO A 1 106 ? 3.443 -10.148 9.792 1.00 91.25 106 PRO A O 1
ATOM 838 N N . PHE A 1 107 ? 2.605 -11.375 8.094 1.00 93.50 107 PHE A N 1
ATOM 839 C CA . PHE A 1 107 ? 1.249 -10.844 8.134 1.00 93.50 107 PHE A CA 1
ATOM 840 C C . PHE A 1 107 ? 0.288 -11.950 7.715 1.00 93.50 107 PHE A C 1
ATOM 842 O O . PHE A 1 107 ? 0.361 -12.456 6.591 1.00 93.50 107 PHE A O 1
ATOM 849 N N . GLU A 1 108 ? -0.573 -12.360 8.640 1.00 87.88 108 GLU A N 1
ATOM 850 C CA . GLU A 1 108 ? -1.580 -13.375 8.369 1.00 87.88 108 GLU A CA 1
ATOM 851 C C . GLU A 1 108 ? -2.777 -12.717 7.702 1.00 87.88 108 GLU A C 1
ATOM 853 O O . GLU A 1 108 ? -3.367 -11.776 8.224 1.00 87.88 108 GLU A O 1
ATOM 858 N N . PHE A 1 109 ? -3.120 -13.209 6.515 1.00 83.56 109 PHE A N 1
ATOM 859 C CA . PHE A 1 109 ? -4.289 -12.727 5.804 1.00 83.56 109 PHE A CA 1
ATOM 860 C C . PHE A 1 109 ? -5.535 -13.307 6.492 1.00 83.56 109 PHE A C 1
ATOM 862 O O . PHE A 1 109 ? -5.699 -14.533 6.454 1.00 83.56 109 PHE A O 1
ATOM 869 N N . PRO A 1 110 ? -6.391 -12.486 7.132 1.00 85.19 110 PRO A N 1
ATOM 870 C CA . PRO A 1 110 ? -7.568 -12.997 7.828 1.00 85.19 110 PRO A CA 1
ATOM 871 C C . PRO A 1 110 ? -8.570 -13.590 6.829 1.00 85.19 110 PRO A C 1
ATOM 873 O O . PRO A 1 110 ? -8.376 -13.512 5.616 1.00 85.19 110 PRO A O 1
ATOM 876 N N . GLN A 1 111 ? -9.651 -14.192 7.320 1.00 84.19 111 GLN A N 1
ATOM 877 C CA . GLN A 1 111 ? -10.784 -14.552 6.467 1.00 84.19 111 GLN A CA 1
ATOM 878 C C . GLN A 1 111 ? -11.605 -13.292 6.142 1.00 84.19 111 GLN A C 1
ATOM 880 O O . GLN A 1 111 ? -11.850 -12.472 7.021 1.00 84.19 111 GLN A O 1
ATOM 885 N N . TYR A 1 112 ? -12.015 -13.142 4.883 1.00 90.44 112 TYR A N 1
ATOM 886 C CA . TYR A 1 112 ? -12.777 -11.998 4.369 1.00 90.44 112 TYR A CA 1
ATOM 887 C C . TYR A 1 112 ? -13.635 -12.434 3.177 1.00 90.44 112 TYR A C 1
ATOM 889 O O . TYR A 1 112 ? -13.387 -13.484 2.570 1.00 90.44 112 TYR A O 1
ATOM 897 N N . SER A 1 113 ? -14.622 -11.611 2.835 1.00 91.50 113 SER A N 1
ATOM 898 C CA . SER A 1 113 ? -15.375 -11.677 1.585 1.00 91.50 113 SER A CA 1
ATOM 899 C C . SER A 1 113 ? -14.929 -10.555 0.651 1.00 91.50 113 SER A C 1
ATOM 901 O O . SER A 1 113 ? -14.541 -9.485 1.100 1.00 91.50 113 SER A O 1
ATOM 903 N N . LEU A 1 114 ? -14.984 -10.802 -0.659 1.00 91.06 114 LEU A N 1
ATOM 904 C CA . LEU A 1 114 ? -14.744 -9.787 -1.696 1.00 91.06 114 LEU A CA 1
ATOM 905 C C . LEU A 1 114 ? -16.030 -9.360 -2.410 1.00 91.06 114 LEU A C 1
ATOM 907 O O . LEU A 1 114 ? -15.988 -8.686 -3.440 1.00 91.06 114 LEU A O 1
ATOM 911 N N . GLU A 1 115 ? -17.181 -9.807 -1.913 1.00 90.25 115 GLU A N 1
ATOM 912 C CA . GLU A 1 115 ? -18.469 -9.471 -2.501 1.00 90.25 115 GLU A CA 1
ATOM 913 C C . GLU A 1 115 ? -18.734 -7.964 -2.398 1.00 90.25 115 GLU A C 1
ATOM 915 O O . GLU A 1 115 ? -18.641 -7.378 -1.328 1.00 90.25 115 GLU A O 1
ATOM 920 N N . GLY A 1 116 ? -19.063 -7.330 -3.527 1.00 87.19 116 GLY A N 1
ATOM 921 C CA . GLY A 1 116 ? -19.367 -5.896 -3.575 1.00 87.19 116 GLY A CA 1
ATOM 922 C C . GLY A 1 116 ? -18.150 -4.963 -3.579 1.00 87.19 116 GLY A C 1
ATOM 923 O O . GLY A 1 116 ? -18.333 -3.756 -3.729 1.00 87.19 116 GLY A O 1
ATOM 924 N N . GLU A 1 117 ? -16.929 -5.495 -3.484 1.00 91.25 117 GLU A N 1
ATOM 925 C CA . GLU A 1 117 ? -15.703 -4.695 -3.481 1.00 91.25 117 GLU A CA 1
ATOM 926 C C . GLU A 1 117 ? -15.448 -3.990 -4.818 1.00 91.25 117 GLU A C 1
ATOM 928 O O . GLU A 1 117 ? -15.706 -4.506 -5.913 1.00 91.25 117 GLU A O 1
ATOM 933 N N . GLU A 1 118 ? -14.865 -2.796 -4.738 1.00 91.19 118 GLU A N 1
ATOM 934 C CA . GLU A 1 118 ? -14.482 -2.045 -5.927 1.00 91.19 118 GLU A CA 1
ATOM 935 C C . GLU A 1 118 ? -13.316 -2.721 -6.663 1.00 91.19 118 GLU A C 1
ATOM 937 O O . GLU A 1 118 ? -12.400 -3.289 -6.068 1.00 91.19 118 GLU A O 1
ATOM 942 N N . PHE A 1 119 ? -13.290 -2.605 -7.993 1.00 91.81 119 PHE A N 1
ATOM 943 C CA . PHE A 1 119 ? -12.326 -3.331 -8.831 1.00 91.81 119 PHE A CA 1
ATOM 944 C C . PHE A 1 119 ? -10.855 -3.105 -8.451 1.00 91.81 119 PHE A C 1
ATOM 946 O O . PHE A 1 119 ? -10.031 -4.006 -8.586 1.00 91.81 119 PHE A O 1
ATOM 953 N N . TYR A 1 120 ? -10.497 -1.898 -8.003 1.00 91.00 120 TYR A N 1
ATOM 954 C CA . TYR A 1 120 ? -9.119 -1.579 -7.641 1.00 91.00 120 TYR A CA 1
ATOM 955 C C . TYR A 1 120 ? -8.726 -2.235 -6.317 1.00 91.00 120 TYR A C 1
ATOM 957 O O . TYR A 1 120 ? -7.550 -2.532 -6.119 1.00 91.00 120 TYR A O 1
ATOM 965 N N . ARG A 1 121 ? -9.697 -2.487 -5.430 1.00 93.38 121 ARG A N 1
ATOM 966 C CA . ARG A 1 121 ? -9.492 -3.296 -4.233 1.00 93.38 121 ARG A CA 1
ATOM 967 C C . ARG A 1 121 ? -9.324 -4.753 -4.606 1.00 93.38 121 ARG A C 1
ATOM 969 O O . ARG A 1 121 ? -8.329 -5.339 -4.198 1.00 93.38 121 ARG A O 1
ATOM 976 N N . LEU A 1 122 ? -10.182 -5.292 -5.477 1.00 95.19 122 LEU A N 1
ATOM 977 C CA . LEU A 1 122 ? -10.016 -6.651 -6.015 1.00 95.19 122 LEU A CA 1
ATOM 978 C C . LEU A 1 122 ? -8.605 -6.861 -6.593 1.00 95.19 122 LEU A C 1
ATOM 980 O O . LEU A 1 122 ? -7.932 -7.828 -6.250 1.00 95.19 122 LEU A O 1
ATOM 984 N N . LEU A 1 123 ? -8.101 -5.912 -7.389 1.00 95.75 123 LEU A N 1
ATOM 985 C CA . LEU A 1 123 ? -6.740 -5.976 -7.938 1.00 95.75 123 LEU A CA 1
ATOM 986 C C . LEU A 1 123 ? -5.642 -5.858 -6.869 1.00 95.75 123 LEU A C 1
ATOM 988 O O . LEU A 1 123 ? -4.593 -6.482 -7.012 1.00 95.75 123 LEU A O 1
ATOM 992 N N . ASN A 1 124 ? -5.861 -5.106 -5.787 1.00 95.56 124 ASN A N 1
ATOM 993 C CA . ASN A 1 124 ? -4.936 -5.085 -4.651 1.00 95.56 124 ASN A CA 1
ATOM 994 C C . ASN A 1 124 ? -4.911 -6.417 -3.894 1.00 95.56 124 ASN A C 1
ATOM 996 O O . ASN A 1 124 ? -3.838 -6.865 -3.492 1.00 95.56 124 ASN A O 1
ATOM 1000 N N . PHE A 1 125 ? -6.061 -7.073 -3.732 1.00 95.31 125 PHE A N 1
ATOM 1001 C CA . PHE A 1 125 ? -6.123 -8.420 -3.168 1.00 95.31 125 PHE A CA 1
ATOM 1002 C C . PHE A 1 125 ? -5.375 -9.424 -4.045 1.00 95.31 125 PHE A C 1
ATOM 1004 O O . PHE A 1 125 ? -4.572 -10.206 -3.534 1.00 95.31 125 PHE A O 1
ATOM 1011 N N . GLU A 1 126 ? -5.573 -9.379 -5.363 1.00 95.31 126 GLU A N 1
ATOM 1012 C CA . GLU A 1 126 ? -4.852 -10.253 -6.294 1.00 95.31 126 GLU A CA 1
ATOM 1013 C C . GLU A 1 126 ? -3.347 -9.955 -6.351 1.00 95.31 126 GLU A C 1
ATOM 1015 O O . GLU A 1 126 ? -2.537 -10.878 -6.492 1.00 95.31 126 GLU A O 1
ATOM 1020 N N . LEU A 1 127 ? -2.941 -8.695 -6.162 1.00 96.31 127 LEU A N 1
ATOM 1021 C CA . LEU A 1 127 ? -1.542 -8.327 -5.950 1.00 96.31 127 LEU A CA 1
ATOM 1022 C C . LEU A 1 127 ? -0.986 -8.955 -4.675 1.00 96.31 127 LEU A C 1
ATOM 1024 O O . LEU A 1 127 ? 0.012 -9.667 -4.755 1.00 96.31 127 LEU A O 1
ATOM 1028 N N . ALA A 1 128 ? -1.634 -8.758 -3.529 1.00 95.12 128 ALA A N 1
ATOM 1029 C CA . ALA A 1 128 ? -1.187 -9.322 -2.258 1.00 95.12 128 ALA A CA 1
ATOM 1030 C C . ALA A 1 128 ? -1.049 -10.856 -2.324 1.00 95.12 128 ALA A C 1
ATOM 1032 O O . ALA A 1 128 ? -0.020 -11.411 -1.937 1.00 95.12 128 ALA A O 1
ATOM 1033 N N . LYS A 1 129 ? -2.032 -11.549 -2.915 1.00 93.38 129 LYS A N 1
ATOM 1034 C CA . LYS A 1 129 ? -1.976 -13.001 -3.161 1.00 93.38 129 LYS A CA 1
ATOM 1035 C C . LYS A 1 129 ? -0.800 -13.387 -4.059 1.00 93.38 129 LYS A C 1
ATOM 1037 O O . LYS A 1 129 ? -0.085 -14.341 -3.745 1.00 93.38 129 LYS A O 1
ATOM 1042 N N . SER A 1 130 ? -0.572 -12.639 -5.140 1.00 94.31 130 SER A N 1
ATOM 1043 C CA . SER A 1 130 ? 0.549 -12.876 -6.056 1.00 94.31 130 SER A CA 1
ATOM 1044 C C . SER A 1 130 ? 1.894 -12.728 -5.343 1.00 94.31 130 SER A C 1
ATOM 1046 O O . SER A 1 130 ? 2.744 -13.599 -5.482 1.00 94.31 130 SER A O 1
ATOM 1048 N N . LEU A 1 131 ? 2.077 -11.696 -4.514 1.00 93.62 131 LEU A N 1
ATOM 1049 C CA . LEU A 1 131 ? 3.305 -11.498 -3.728 1.00 93.62 131 LEU A CA 1
ATOM 1050 C C . LEU A 1 131 ? 3.579 -12.663 -2.755 1.00 93.62 131 LEU A C 1
ATOM 1052 O O . LEU A 1 131 ? 4.731 -12.964 -2.455 1.00 93.62 131 LEU A O 1
ATOM 1056 N N . MET A 1 132 ? 2.533 -13.363 -2.308 1.00 89.88 132 MET A N 1
ATOM 1057 C CA . MET A 1 132 ? 2.617 -14.565 -1.464 1.00 89.88 132 MET A CA 1
ATOM 1058 C C . MET A 1 132 ? 2.740 -15.880 -2.261 1.00 89.88 132 MET A C 1
ATOM 1060 O O . MET A 1 132 ? 2.530 -16.962 -1.711 1.00 89.88 132 MET A O 1
ATOM 1064 N N . GLY A 1 133 ? 3.037 -15.817 -3.562 1.00 87.50 133 GLY A N 1
ATOM 1065 C CA . GLY A 1 133 ? 3.221 -16.989 -4.422 1.00 87.50 133 GLY A CA 1
ATOM 1066 C C . GLY A 1 133 ? 1.931 -17.583 -5.000 1.00 87.50 133 GLY A C 1
ATOM 1067 O O . GLY A 1 133 ? 1.989 -18.558 -5.752 1.00 87.50 133 GLY A O 1
ATOM 1068 N N . LYS A 1 134 ? 0.755 -17.012 -4.702 1.00 87.12 134 LYS A N 1
ATOM 1069 C CA . LYS A 1 134 ? -0.537 -17.436 -5.271 1.00 87.12 134 LYS A CA 1
ATOM 1070 C C . LYS A 1 134 ? -0.821 -16.674 -6.568 1.00 87.12 134 LYS A C 1
ATOM 1072 O O . LYS A 1 134 ? -1.725 -15.849 -6.643 1.00 87.12 134 LYS A O 1
ATOM 1077 N N . HIS A 1 135 ? -0.010 -16.937 -7.586 1.00 81.69 135 HIS A N 1
ATOM 1078 C CA . HIS A 1 135 ? -0.090 -16.284 -8.893 1.00 81.69 135 HIS A CA 1
ATOM 1079 C C . HIS A 1 135 ? -1.295 -16.763 -9.703 1.00 81.69 135 HIS A C 1
ATOM 1081 O O . HIS A 1 135 ? -1.307 -17.902 -10.167 1.00 81.69 135 HIS A O 1
ATOM 1087 N N . ASN A 1 136 ? -2.269 -15.883 -9.935 1.00 87.00 136 ASN A N 1
ATOM 1088 C CA . ASN A 1 136 ? -3.413 -16.180 -10.794 1.00 87.00 136 ASN A CA 1
ATOM 1089 C C . ASN A 1 136 ? -3.600 -15.100 -11.865 1.00 87.00 136 ASN A C 1
ATOM 1091 O O . ASN A 1 136 ? -4.352 -14.145 -11.686 1.00 87.00 136 ASN A O 1
ATOM 1095 N N . LYS A 1 137 ? -2.902 -15.252 -12.994 1.00 90.56 137 LYS A N 1
ATOM 1096 C CA . LYS A 1 137 ? -3.012 -14.311 -14.116 1.00 90.56 137 LYS A CA 1
ATOM 1097 C C . LYS A 1 137 ? -4.439 -14.241 -14.677 1.00 90.56 137 LYS A C 1
ATOM 1099 O O . LYS A 1 137 ? -4.879 -13.158 -15.051 1.00 90.56 137 LYS A O 1
ATOM 1104 N N . ASP A 1 138 ? -5.154 -15.362 -14.707 1.00 91.31 138 ASP A N 1
ATOM 1105 C CA . ASP A 1 138 ? -6.504 -15.416 -15.272 1.00 91.31 138 ASP A CA 1
ATOM 1106 C C . ASP A 1 138 ? -7.483 -14.556 -14.460 1.00 91.31 138 ASP A C 1
ATOM 1108 O O . ASP A 1 138 ? -8.333 -13.889 -15.044 1.00 91.31 138 ASP A O 1
ATOM 1112 N N . GLU A 1 139 ? -7.320 -14.489 -13.133 1.00 92.25 139 GLU A N 1
ATOM 1113 C CA . GLU A 1 139 ? -8.139 -13.621 -12.274 1.00 92.25 139 GLU A CA 1
ATOM 1114 C C . GLU A 1 139 ? -7.860 -12.134 -12.527 1.00 92.25 139 GLU A C 1
ATOM 1116 O O . GLU A 1 139 ? -8.786 -11.340 -12.697 1.00 92.25 139 GLU A O 1
ATOM 1121 N N . TRP A 1 140 ? -6.582 -11.756 -12.643 1.00 94.00 140 TRP A N 1
ATOM 1122 C CA . TRP A 1 140 ? -6.193 -10.398 -13.035 1.00 94.00 140 TRP A CA 1
ATOM 1123 C C . TRP A 1 140 ? -6.808 -9.999 -14.377 1.00 94.00 140 TRP A C 1
ATOM 1125 O O . TRP A 1 140 ? -7.393 -8.920 -14.499 1.00 94.00 140 TRP A O 1
ATOM 1135 N N . ASP A 1 141 ? -6.678 -10.867 -15.382 1.00 91.12 141 ASP A N 1
ATOM 1136 C CA . ASP A 1 141 ? -7.209 -10.629 -16.720 1.00 91.12 141 ASP A CA 1
ATOM 1137 C C . ASP A 1 141 ? -8.745 -10.553 -16.690 1.00 91.12 141 ASP A C 1
ATOM 1139 O O . ASP A 1 141 ? -9.319 -9.668 -17.323 1.00 91.12 141 ASP A O 1
ATOM 1143 N N . ASN A 1 142 ? -9.421 -11.400 -15.909 1.00 92.62 142 ASN A N 1
ATOM 1144 C CA . ASN A 1 142 ? -10.872 -11.363 -15.722 1.00 92.62 142 ASN A CA 1
ATOM 1145 C C . ASN A 1 142 ? -11.339 -10.017 -15.140 1.00 92.62 142 ASN A C 1
ATOM 1147 O O . ASN A 1 142 ? -12.186 -9.344 -15.735 1.00 92.62 142 ASN A O 1
ATOM 1151 N N . ILE A 1 143 ? -10.736 -9.566 -14.033 1.00 93.19 143 ILE A N 1
ATOM 1152 C CA . ILE A 1 143 ? -11.073 -8.276 -13.415 1.00 93.19 143 ILE A CA 1
ATOM 1153 C C . ILE A 1 143 ? -10.812 -7.130 -14.402 1.00 93.19 143 ILE A C 1
ATOM 1155 O O . ILE A 1 143 ? -11.684 -6.290 -14.617 1.00 93.19 143 ILE A O 1
ATOM 1159 N N . LEU A 1 144 ? -9.642 -7.100 -15.049 1.00 91.56 144 LEU A N 1
ATOM 1160 C CA . LEU A 1 144 ? -9.259 -6.017 -15.963 1.00 91.56 144 LEU A CA 1
ATOM 1161 C C . LEU A 1 144 ? -10.107 -5.966 -17.241 1.00 91.56 144 LEU A C 1
ATOM 1163 O O . LEU A 1 144 ? -10.350 -4.871 -17.757 1.00 91.56 144 LEU A O 1
ATOM 1167 N N . ASN A 1 145 ? -10.548 -7.114 -17.762 1.00 87.81 145 ASN A N 1
ATOM 1168 C CA . ASN A 1 145 ? -11.341 -7.200 -18.992 1.00 87.81 145 ASN A CA 1
ATOM 1169 C C . ASN A 1 145 ? -12.822 -6.866 -18.774 1.00 87.81 145 ASN A C 1
ATOM 1171 O O . ASN A 1 145 ? -13.473 -6.371 -19.695 1.00 87.81 145 ASN A O 1
ATOM 1175 N N . ASN A 1 146 ? -13.346 -7.069 -17.563 1.00 86.75 146 ASN A N 1
ATOM 1176 C CA . ASN A 1 146 ? -14.731 -6.726 -17.222 1.00 86.75 146 ASN A CA 1
ATOM 1177 C C . ASN A 1 146 ? -14.944 -5.218 -16.992 1.00 86.75 146 ASN A C 1
ATOM 1179 O O . ASN A 1 146 ? -16.082 -4.751 -16.890 1.00 86.75 146 ASN A O 1
ATOM 1183 N N . LEU A 1 147 ? -13.869 -4.426 -16.949 1.00 87.06 147 LEU A N 1
ATOM 1184 C CA . LEU A 1 147 ? -13.947 -2.983 -16.745 1.00 87.06 147 LEU A CA 1
ATOM 1185 C C . LEU A 1 147 ? -14.208 -2.241 -18.052 1.00 87.06 147 LEU A C 1
ATOM 1187 O O . LEU A 1 147 ? -13.437 -2.317 -19.007 1.00 87.06 147 LEU A O 1
ATOM 1191 N N . LYS A 1 148 ? -15.262 -1.420 -18.058 1.00 82.75 148 LYS A N 1
ATOM 1192 C CA . LYS A 1 148 ? -15.482 -0.421 -19.108 1.00 82.75 148 LYS A CA 1
ATOM 1193 C C . LYS A 1 148 ? -14.687 0.838 -18.758 1.00 82.75 148 LYS A C 1
ATOM 1195 O O . LYS A 1 148 ? -15.087 1.558 -17.839 1.00 82.75 148 LYS A O 1
ATOM 1200 N N . PRO A 1 149 ? -13.570 1.128 -19.451 1.00 80.19 149 PRO A N 1
ATOM 1201 C CA . PRO A 1 149 ? -12.761 2.289 -19.128 1.00 80.19 149 PRO A CA 1
ATOM 1202 C C . PRO A 1 149 ? -13.570 3.566 -19.352 1.00 80.19 149 PRO A C 1
ATOM 1204 O O . PRO A 1 149 ? -14.210 3.758 -20.385 1.00 80.19 149 PRO A O 1
ATOM 1207 N N . ASN A 1 150 ? -13.507 4.463 -18.377 1.00 86.88 150 ASN A N 1
ATOM 1208 C CA . ASN A 1 150 ? -13.957 5.840 -18.513 1.00 86.88 150 ASN A CA 1
ATOM 1209 C C . ASN A 1 150 ? -12.805 6.777 -18.132 1.00 86.88 150 ASN A C 1
ATOM 1211 O O . ASN A 1 150 ? -11.793 6.340 -17.581 1.00 86.88 150 ASN A O 1
ATOM 1215 N N . LYS A 1 151 ? -12.960 8.077 -18.406 1.00 85.19 151 LYS A N 1
ATOM 1216 C CA . LYS A 1 151 ? -11.903 9.070 -18.166 1.00 85.19 151 LYS A CA 1
ATOM 1217 C C . LYS A 1 151 ? -11.380 9.060 -16.722 1.00 85.19 151 LYS A C 1
ATOM 1219 O O . LYS A 1 151 ? -10.195 9.290 -16.534 1.00 85.19 151 LYS A O 1
ATOM 1224 N N . ARG A 1 152 ? -12.238 8.782 -15.731 1.00 86.88 152 ARG A N 1
ATOM 1225 C CA . ARG A 1 152 ? -11.877 8.801 -14.307 1.00 86.88 152 ARG A CA 1
ATOM 1226 C C . ARG A 1 152 ? -10.978 7.625 -13.934 1.00 86.88 152 ARG A C 1
ATOM 1228 O O . ARG A 1 152 ? -9.994 7.839 -13.256 1.00 86.88 152 ARG A O 1
ATOM 1235 N N . ILE A 1 153 ? -11.283 6.406 -14.381 1.00 90.44 153 ILE A N 1
ATOM 1236 C CA . ILE A 1 153 ? -10.569 5.190 -13.933 1.00 90.44 153 ILE A CA 1
ATOM 1237 C C . ILE A 1 153 ? -9.500 4.688 -14.912 1.00 90.44 153 ILE A C 1
ATOM 1239 O O . ILE A 1 153 ? -8.795 3.726 -14.618 1.00 90.44 153 ILE A O 1
ATOM 1243 N N . ASN A 1 154 ? -9.370 5.306 -16.089 1.00 93.50 154 ASN A N 1
ATOM 1244 C CA . ASN A 1 154 ? -8.489 4.807 -17.144 1.00 93.50 154 ASN A CA 1
ATOM 1245 C C . ASN A 1 154 ? -7.011 4.735 -16.716 1.00 93.50 154 ASN A C 1
ATOM 1247 O O . ASN A 1 154 ? -6.350 3.746 -17.028 1.00 93.50 154 ASN A O 1
ATOM 1251 N N . LEU A 1 155 ? -6.494 5.727 -15.976 1.00 95.25 155 LEU A N 1
ATOM 1252 C CA . LEU A 1 155 ? -5.108 5.680 -15.491 1.00 95.25 155 LEU A CA 1
ATOM 1253 C C . LEU A 1 155 ? -4.889 4.530 -14.498 1.00 95.25 155 LEU A C 1
ATOM 1255 O O . LEU A 1 155 ? -3.868 3.846 -14.564 1.00 95.25 155 LEU A O 1
ATOM 1259 N N . CYS A 1 156 ? -5.866 4.279 -13.624 1.00 94.38 156 CYS A N 1
ATOM 1260 C CA . CYS A 1 156 ? -5.842 3.159 -12.688 1.00 94.38 156 CYS A CA 1
ATOM 1261 C C . CYS A 1 156 ? -5.823 1.811 -13.428 1.00 94.38 156 CYS A C 1
ATOM 1263 O O . CYS A 1 156 ? -4.961 0.974 -13.171 1.00 94.38 156 CYS A O 1
ATOM 1265 N N . ILE A 1 157 ? -6.676 1.635 -14.444 1.00 94.88 157 ILE A N 1
ATOM 1266 C CA . ILE A 1 157 ? -6.678 0.426 -15.287 1.00 94.88 157 ILE A CA 1
ATOM 1267 C C . ILE A 1 157 ? -5.327 0.233 -15.989 1.00 94.88 157 ILE A C 1
ATOM 1269 O O . ILE A 1 157 ? -4.794 -0.875 -16.007 1.00 94.88 157 ILE A O 1
ATOM 1273 N N . GLN A 1 158 ? -4.759 1.292 -16.576 1.00 95.94 158 GLN A N 1
ATOM 1274 C CA . GLN A 1 158 ? -3.450 1.221 -17.237 1.00 95.94 158 GLN A CA 1
ATOM 1275 C C . GLN A 1 158 ? -2.340 0.842 -16.252 1.00 95.94 158 GLN A C 1
ATOM 1277 O O . GLN A 1 158 ? -1.517 -0.012 -16.570 1.00 95.94 158 GLN A O 1
ATOM 1282 N N . THR A 1 159 ? -2.367 1.414 -15.048 1.00 97.12 159 THR A N 1
ATOM 1283 C CA . THR A 1 159 ? -1.444 1.078 -13.956 1.00 97.12 159 THR A CA 1
ATOM 1284 C C . THR A 1 159 ? -1.481 -0.417 -13.645 1.00 97.12 159 THR A C 1
ATOM 1286 O O . THR A 1 159 ? -0.452 -1.084 -13.738 1.00 97.12 159 THR A O 1
ATOM 1289 N N . TYR A 1 160 ? -2.656 -0.980 -13.351 1.00 96.88 160 TYR A N 1
ATOM 1290 C CA . TYR A 1 160 ? -2.751 -2.403 -13.009 1.00 96.88 160 TYR A CA 1
ATOM 1291 C C . TYR A 1 160 ? -2.462 -3.335 -14.190 1.00 96.88 160 TYR A C 1
ATOM 1293 O O . TYR A 1 160 ? -1.942 -4.429 -13.982 1.00 96.88 160 TYR A O 1
ATOM 1301 N N . LYS A 1 161 ? -2.717 -2.912 -15.435 1.00 95.69 161 LYS A N 1
ATOM 1302 C CA . LYS A 1 161 ? -2.262 -3.657 -16.621 1.00 95.69 161 LYS A CA 1
ATOM 1303 C C . LYS A 1 161 ? -0.740 -3.765 -16.665 1.00 95.69 161 LYS A C 1
ATOM 1305 O O . LYS A 1 161 ? -0.229 -4.847 -16.936 1.00 95.69 161 LYS A O 1
ATOM 1310 N N . ILE A 1 162 ? -0.022 -2.681 -16.371 1.00 97.31 162 ILE A N 1
ATOM 1311 C CA . ILE A 1 162 ? 1.443 -2.717 -16.285 1.00 97.31 162 ILE A CA 1
ATOM 1312 C C . ILE A 1 162 ? 1.917 -3.545 -15.087 1.00 97.31 162 ILE A C 1
ATOM 1314 O O . ILE A 1 162 ? 2.879 -4.293 -15.227 1.00 97.31 162 ILE A O 1
ATOM 1318 N N . TYR A 1 163 ? 1.219 -3.511 -13.950 1.00 97.56 163 TYR A N 1
ATOM 1319 C CA . TYR A 1 163 ? 1.543 -4.371 -12.802 1.00 97.56 163 TYR A CA 1
ATOM 1320 C C . TYR A 1 163 ? 1.379 -5.855 -13.111 1.00 97.56 163 TYR A C 1
ATOM 1322 O O . TYR A 1 163 ? 2.289 -6.632 -12.839 1.00 97.56 163 TYR A O 1
ATOM 1330 N N . SER A 1 164 ? 0.273 -6.238 -13.752 1.00 95.69 164 SER A N 1
ATOM 1331 C CA . SER A 1 164 ? 0.064 -7.602 -14.250 1.00 95.69 164 SER A CA 1
ATOM 1332 C C . SER A 1 164 ? 1.174 -8.008 -15.223 1.00 95.69 164 SER A C 1
ATOM 1334 O O . SER A 1 164 ? 1.776 -9.072 -15.084 1.00 95.69 164 SER A O 1
ATOM 1336 N N . GLN A 1 165 ? 1.524 -7.133 -16.173 1.00 95.44 165 GLN A N 1
ATOM 1337 C CA . GLN A 1 165 ? 2.632 -7.397 -17.089 1.00 95.44 165 GLN A CA 1
ATOM 1338 C C . GLN A 1 165 ? 3.947 -7.598 -16.337 1.00 95.44 165 GLN A C 1
ATOM 1340 O O . GLN A 1 165 ? 4.618 -8.579 -16.609 1.00 95.44 165 GLN A O 1
ATOM 1345 N N . LEU A 1 166 ? 4.299 -6.752 -15.369 1.00 96.06 166 LEU A N 1
ATOM 1346 C CA . LEU A 1 166 ? 5.520 -6.919 -14.573 1.00 96.06 166 LEU A CA 1
ATOM 1347 C C . LEU A 1 166 ? 5.533 -8.234 -13.782 1.00 96.06 166 LEU A C 1
ATOM 1349 O O . LEU A 1 166 ? 6.542 -8.931 -13.795 1.00 96.06 166 LEU A O 1
ATOM 1353 N N . LEU A 1 167 ? 4.420 -8.596 -13.139 1.00 94.75 167 LEU A N 1
ATOM 1354 C CA . LEU A 1 167 ? 4.305 -9.817 -12.333 1.00 94.75 167 LEU A CA 1
ATOM 1355 C C . LEU A 1 167 ? 4.402 -11.102 -13.162 1.00 94.75 167 LEU A C 1
ATOM 1357 O O . LEU A 1 167 ? 4.939 -12.100 -12.688 1.00 94.75 167 LEU A O 1
ATOM 1361 N N . PHE A 1 168 ? 3.852 -11.098 -14.378 1.00 92.56 168 PHE A N 1
ATOM 1362 C CA . PHE A 1 168 ? 3.700 -12.310 -15.191 1.00 92.56 168 PHE A CA 1
ATOM 1363 C C . PHE A 1 168 ? 4.576 -12.329 -16.452 1.00 92.56 168 PHE A C 1
ATOM 1365 O O . PHE A 1 168 ? 4.499 -13.275 -17.246 1.00 92.56 168 PHE A O 1
ATOM 1372 N N . ASN A 1 169 ? 5.401 -11.304 -16.667 1.00 88.25 169 ASN A N 1
ATOM 1373 C CA . ASN A 1 169 ? 6.360 -11.267 -17.762 1.00 88.25 169 ASN A CA 1
ATOM 1374 C C . ASN A 1 169 ? 7.490 -12.279 -17.524 1.00 88.25 169 ASN A C 1
ATOM 1376 O O . ASN A 1 169 ? 8.087 -12.334 -16.456 1.00 88.25 169 ASN A O 1
ATOM 1380 N N . LYS A 1 170 ? 7.810 -13.059 -18.561 1.00 83.12 170 LYS A N 1
ATOM 1381 C CA . LYS A 1 170 ? 8.938 -14.007 -18.563 1.00 83.12 170 LYS A CA 1
ATOM 1382 C C . LYS A 1 170 ? 10.150 -13.487 -19.341 1.00 83.12 170 LYS A C 1
ATOM 1384 O O . LYS A 1 170 ? 11.202 -14.115 -19.323 1.00 83.12 170 LYS A O 1
ATOM 1389 N N . ASP A 1 171 ? 9.997 -12.374 -20.055 1.00 87.69 171 ASP A N 1
ATOM 1390 C CA . ASP A 1 171 ? 11.028 -11.782 -20.902 1.00 87.69 171 ASP A CA 1
ATOM 1391 C C . ASP A 1 171 ? 11.762 -10.664 -20.156 1.00 87.69 171 ASP A C 1
ATOM 1393 O O . ASP A 1 171 ? 11.310 -9.517 -20.124 1.00 87.69 171 ASP A O 1
ATOM 1397 N N . VAL A 1 172 ? 12.911 -11.001 -19.569 1.00 80.25 172 VAL A N 1
ATOM 1398 C CA . VAL A 1 172 ? 13.746 -10.076 -18.781 1.00 80.25 172 VAL A CA 1
ATOM 1399 C C . VAL A 1 172 ? 14.129 -8.822 -19.578 1.00 80.25 172 VAL A C 1
ATOM 1401 O O . VAL A 1 172 ? 14.218 -7.738 -19.006 1.00 80.25 172 VAL A O 1
ATOM 1404 N N . ASN A 1 173 ? 14.260 -8.925 -20.907 1.00 85.25 173 ASN A N 1
ATOM 1405 C CA . ASN A 1 173 ? 14.637 -7.785 -21.749 1.00 85.25 173 ASN A CA 1
ATOM 1406 C C . ASN A 1 173 ? 13.563 -6.690 -21.779 1.00 85.25 173 ASN A C 1
ATOM 1408 O O . ASN A 1 173 ? 13.875 -5.538 -22.066 1.00 85.25 173 ASN A O 1
ATOM 1412 N N . LYS A 1 174 ? 12.305 -7.032 -21.475 1.00 92.44 174 LYS A N 1
ATOM 1413 C CA . LYS A 1 174 ? 11.186 -6.079 -21.427 1.00 92.44 174 LYS A CA 1
ATOM 1414 C C . LYS A 1 174 ? 10.967 -5.474 -20.050 1.00 92.44 174 LYS A C 1
ATOM 1416 O O . LYS A 1 174 ? 10.219 -4.507 -19.938 1.00 92.44 174 LYS A O 1
ATOM 1421 N N . THR A 1 175 ? 11.579 -6.027 -19.004 1.00 94.62 175 THR A N 1
ATOM 1422 C CA . THR A 1 175 ? 11.316 -5.599 -17.626 1.00 94.62 175 THR A CA 1
ATOM 1423 C C . THR A 1 175 ? 11.648 -4.122 -17.435 1.00 94.62 175 THR A C 1
ATOM 1425 O O . THR A 1 175 ? 10.794 -3.388 -16.955 1.00 94.62 175 THR A O 1
ATOM 1428 N N . ASN A 1 176 ? 12.808 -3.650 -17.903 1.00 95.19 176 ASN A N 1
ATOM 1429 C CA . ASN A 1 176 ? 13.196 -2.235 -17.790 1.00 95.19 176 ASN A CA 1
ATOM 1430 C C . ASN A 1 176 ? 12.183 -1.284 -18.451 1.00 95.19 176 ASN A C 1
ATOM 1432 O O . ASN A 1 176 ? 11.804 -0.272 -17.860 1.00 95.19 176 ASN A O 1
ATOM 1436 N N . ASP A 1 177 ? 11.700 -1.623 -19.650 1.00 96.38 177 ASP A N 1
ATOM 1437 C CA . ASP A 1 177 ? 10.706 -0.812 -20.363 1.00 96.38 177 ASP A CA 1
ATOM 1438 C C . ASP A 1 177 ? 9.363 -0.778 -19.620 1.00 96.38 177 ASP A C 1
ATOM 1440 O O . ASP A 1 177 ? 8.714 0.267 -19.540 1.00 96.38 177 ASP A O 1
ATOM 1444 N N . LEU A 1 178 ? 8.954 -1.907 -19.034 1.00 98.00 178 LEU A N 1
ATOM 1445 C CA . LEU A 1 178 ? 7.744 -1.994 -18.217 1.00 98.00 178 LEU A CA 1
ATOM 1446 C C . LEU A 1 178 ? 7.871 -1.198 -16.913 1.00 98.00 178 LEU A C 1
ATOM 1448 O O . LEU A 1 178 ? 6.918 -0.518 -16.534 1.00 98.00 178 LEU A O 1
ATOM 1452 N N . VAL A 1 179 ? 9.033 -1.238 -16.250 1.00 98.06 179 VAL A N 1
ATOM 1453 C CA . VAL A 1 179 ? 9.302 -0.434 -15.045 1.00 98.06 179 VAL A CA 1
ATOM 1454 C C . VAL A 1 179 ? 9.226 1.049 -15.378 1.00 98.06 179 VAL A C 1
ATOM 1456 O O . VAL A 1 179 ? 8.492 1.780 -14.716 1.00 98.06 179 VAL A O 1
ATOM 1459 N N . LYS A 1 180 ? 9.880 1.485 -16.458 1.00 97.88 180 LYS A N 1
ATOM 1460 C CA . LYS A 1 180 ? 9.806 2.875 -16.919 1.00 97.88 180 LYS A CA 1
ATOM 1461 C C . LYS A 1 180 ? 8.371 3.301 -17.232 1.00 97.88 180 LYS A C 1
ATOM 1463 O O . LYS A 1 180 ? 7.948 4.391 -16.859 1.00 97.88 180 LYS A O 1
ATOM 1468 N N . HIS A 1 181 ? 7.586 2.431 -17.865 1.00 98.31 181 HIS A N 1
ATOM 1469 C CA . HIS A 1 181 ? 6.176 2.715 -18.119 1.00 98.31 181 HIS A CA 1
ATOM 1470 C C . HIS A 1 181 ? 5.367 2.817 -16.813 1.00 98.31 181 HIS A C 1
ATOM 1472 O O . HIS A 1 181 ? 4.513 3.694 -16.685 1.00 98.31 181 HIS A O 1
ATOM 1478 N N . ALA A 1 182 ? 5.641 1.968 -15.822 1.00 98.44 182 ALA A N 1
ATOM 1479 C CA . ALA A 1 182 ? 5.008 2.060 -14.509 1.00 98.44 182 ALA A CA 1
ATOM 1480 C C . ALA A 1 182 ? 5.341 3.391 -13.808 1.00 98.44 182 ALA A C 1
ATOM 1482 O O . ALA A 1 182 ? 4.448 4.031 -13.252 1.00 98.44 182 ALA A O 1
ATOM 1483 N N . GLU A 1 183 ? 6.591 3.849 -13.900 1.00 98.25 183 GLU A N 1
ATOM 1484 C CA . GLU A 1 183 ? 7.036 5.151 -13.387 1.00 98.25 183 GLU A CA 1
ATOM 1485 C C . GLU A 1 183 ? 6.339 6.320 -14.101 1.00 98.25 183 GLU A C 1
ATOM 1487 O O . GLU A 1 183 ? 5.817 7.227 -13.450 1.00 98.25 183 GLU A O 1
ATOM 1492 N N . ASP A 1 184 ? 6.232 6.272 -15.432 1.00 98.31 184 ASP A N 1
ATOM 1493 C CA . ASP A 1 184 ? 5.506 7.277 -16.216 1.00 98.31 184 ASP A CA 1
ATOM 1494 C C . ASP A 1 184 ? 4.015 7.337 -15.835 1.00 98.31 184 ASP A C 1
ATOM 1496 O O . ASP A 1 184 ? 3.405 8.413 -15.812 1.00 98.31 184 ASP A O 1
ATOM 1500 N N . LEU A 1 185 ? 3.398 6.189 -15.536 1.00 98.12 185 LEU A N 1
ATOM 1501 C CA . LEU A 1 185 ? 2.020 6.118 -15.041 1.00 98.12 185 LEU A CA 1
ATOM 1502 C C . LEU A 1 185 ? 1.901 6.675 -13.620 1.00 98.12 185 LEU A C 1
ATOM 1504 O O . LEU A 1 185 ? 0.936 7.389 -13.338 1.00 98.12 185 LEU A O 1
ATOM 1508 N N . PHE A 1 186 ? 2.881 6.417 -12.752 1.00 97.88 186 PHE A N 1
ATOM 1509 C CA . PHE A 1 186 ? 2.931 7.002 -11.416 1.00 97.88 186 PHE A CA 1
ATOM 1510 C C . PHE A 1 186 ? 2.996 8.531 -11.481 1.00 97.88 186 PHE A C 1
ATOM 1512 O O . PHE A 1 186 ? 2.189 9.193 -10.834 1.00 97.88 186 PHE A O 1
ATOM 1519 N N . LEU A 1 187 ? 3.856 9.117 -12.320 1.00 97.06 187 LEU A N 1
ATOM 1520 C CA . LEU A 1 187 ? 3.960 10.578 -12.476 1.00 97.06 187 LEU A CA 1
ATOM 1521 C C . LEU A 1 187 ? 2.642 11.231 -12.926 1.00 97.06 187 LEU A C 1
ATOM 1523 O O . LEU A 1 187 ? 2.305 12.343 -12.513 1.00 97.06 187 LEU A O 1
ATOM 1527 N N . LYS A 1 188 ? 1.846 10.535 -13.747 1.00 96.88 188 LYS A N 1
ATOM 1528 C CA . LYS A 1 188 ? 0.536 11.031 -14.207 1.00 96.88 188 LYS A CA 1
ATOM 1529 C C . LYS A 1 188 ? -0.494 11.143 -13.079 1.00 96.88 188 LYS A C 1
ATOM 1531 O O . LYS A 1 188 ? -1.411 11.958 -13.196 1.00 96.88 188 LYS A O 1
ATOM 1536 N N . ARG A 1 189 ? -0.339 10.400 -11.974 1.00 95.81 189 ARG A N 1
ATOM 1537 C CA . ARG A 1 189 ? -1.278 10.423 -10.832 1.00 95.81 189 ARG A CA 1
ATOM 1538 C C . ARG A 1 189 ? -1.403 11.789 -10.179 1.00 95.81 189 ARG A C 1
ATOM 1540 O O . ARG A 1 189 ? -2.459 12.111 -9.640 1.00 95.81 189 ARG A O 1
ATOM 1547 N N . LYS A 1 190 ? -0.361 12.619 -10.276 1.00 95.19 190 LYS A N 1
ATOM 1548 C CA . LYS A 1 190 ? -0.354 13.995 -9.768 1.00 95.19 190 LYS A CA 1
ATOM 1549 C C . LYS A 1 190 ? -1.577 14.800 -10.215 1.00 95.19 190 LYS A C 1
ATOM 1551 O O . LYS A 1 190 ? -2.146 15.534 -9.416 1.00 95.19 190 LYS A O 1
ATOM 1556 N N . ASN A 1 191 ? -1.998 14.631 -11.469 1.00 93.62 191 ASN A N 1
ATOM 1557 C CA . ASN A 1 191 ? -3.082 15.406 -12.082 1.00 93.62 191 ASN A CA 1
ATOM 1558 C C . ASN A 1 191 ? -4.321 14.561 -12.417 1.00 93.62 191 ASN A C 1
ATOM 1560 O O . ASN A 1 191 ? -5.234 15.044 -13.087 1.00 93.62 191 ASN A O 1
ATOM 1564 N N . ASP A 1 192 ? -4.345 13.296 -12.007 1.00 94.31 192 ASP A N 1
ATOM 1565 C CA . ASP A 1 192 ? -5.431 12.382 -12.331 1.00 94.31 192 ASP A CA 1
ATOM 1566 C C . ASP A 1 192 ? -6.519 12.410 -11.256 1.00 94.31 192 ASP A C 1
ATOM 1568 O O . ASP A 1 192 ? -6.238 12.254 -10.072 1.00 94.31 192 ASP A O 1
ATOM 1572 N N . SER A 1 193 ? -7.775 12.571 -11.676 1.00 89.81 193 SER A N 1
ATOM 1573 C CA . SER A 1 193 ? -8.916 12.748 -10.768 1.00 89.81 193 SER A CA 1
ATOM 1574 C C . SER A 1 193 ? -9.216 11.553 -9.860 1.00 89.81 193 SER A C 1
ATOM 1576 O O . SER A 1 193 ? -9.826 11.741 -8.809 1.00 89.81 193 SER A O 1
ATOM 1578 N N . PHE A 1 194 ? -8.844 10.333 -10.260 1.00 90.81 194 PHE A N 1
ATOM 1579 C CA . PHE A 1 194 ? -9.017 9.157 -9.410 1.00 90.81 194 PHE A CA 1
ATOM 1580 C C . PHE A 1 194 ? -8.031 9.193 -8.245 1.00 90.81 194 PHE A C 1
ATOM 1582 O O . PHE A 1 194 ? -8.422 8.948 -7.110 1.00 90.81 194 PHE A O 1
ATOM 1589 N N . TYR A 1 195 ? -6.785 9.586 -8.511 1.00 90.81 195 TYR A N 1
ATOM 1590 C CA . TYR A 1 195 ? -5.732 9.628 -7.500 1.00 90.81 195 TYR A CA 1
ATOM 1591 C C . TYR A 1 195 ? -5.730 10.918 -6.679 1.00 90.81 195 TYR A C 1
ATOM 1593 O O . TYR A 1 195 ? -5.546 10.875 -5.468 1.00 90.81 195 TYR A O 1
ATOM 1601 N N . SER A 1 196 ? -5.949 12.079 -7.299 1.00 78.81 196 SER A N 1
ATOM 1602 C CA . SER A 1 196 ? -5.878 13.379 -6.620 1.00 78.81 196 SER A CA 1
ATOM 1603 C C . SER A 1 196 ? -6.981 13.589 -5.579 1.00 78.81 196 SER A C 1
ATOM 1605 O O . SER A 1 196 ? -6.809 14.401 -4.677 1.00 78.81 196 SER A O 1
ATOM 1607 N N . GLY A 1 197 ? -8.117 12.899 -5.725 1.00 72.81 197 GLY A N 1
ATOM 1608 C CA . GLY A 1 197 ? -9.191 12.864 -4.727 1.00 72.81 197 GLY A CA 1
ATOM 1609 C C . GLY A 1 197 ? -9.104 11.679 -3.759 1.00 72.81 197 GLY A C 1
ATOM 1610 O O . GLY A 1 197 ? -10.006 11.517 -2.943 1.00 72.81 197 GLY A O 1
ATOM 1611 N N . GLY A 1 198 ? -8.074 10.839 -3.892 1.00 80.62 198 GLY A N 1
ATOM 1612 C CA . GLY A 1 198 ? -7.876 9.628 -3.105 1.00 80.62 198 GLY A CA 1
ATOM 1613 C C . GLY A 1 198 ? -6.934 9.817 -1.917 1.00 80.62 198 GLY A C 1
ATOM 1614 O O . GLY A 1 198 ? -6.597 10.930 -1.510 1.00 80.62 198 GLY A O 1
ATOM 1615 N N . GLU A 1 199 ? -6.503 8.690 -1.358 1.00 86.88 199 GLU A N 1
ATOM 1616 C CA . GLU A 1 199 ? -5.622 8.656 -0.196 1.00 86.88 199 GLU A CA 1
ATOM 1617 C C . GLU A 1 199 ? -4.184 9.052 -0.552 1.00 86.88 199 GLU A C 1
ATOM 1619 O O . GLU A 1 199 ? -3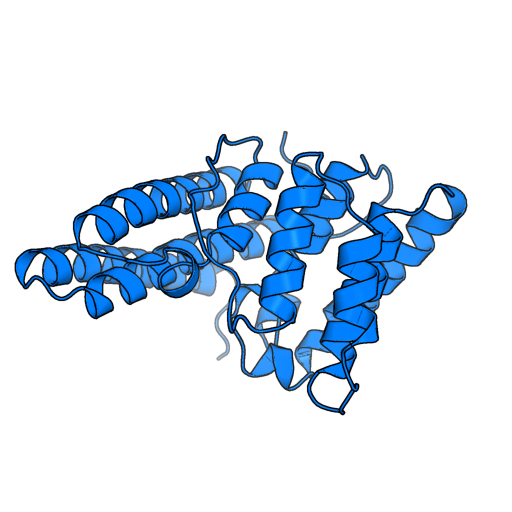.671 8.719 -1.619 1.00 86.88 199 GLU A O 1
ATOM 1624 N N . GLY A 1 200 ? -3.486 9.728 0.367 1.00 89.00 200 GLY A N 1
ATOM 1625 C CA . GLY A 1 200 ? -2.120 10.209 0.109 1.00 89.00 200 GLY A CA 1
ATOM 1626 C C . GLY A 1 200 ? -1.127 9.098 -0.258 1.00 89.00 200 GLY A C 1
ATOM 1627 O O . GLY A 1 200 ? -0.235 9.322 -1.075 1.00 89.00 200 GLY A O 1
ATOM 1628 N N . ILE A 1 201 ? -1.335 7.886 0.273 1.00 94.00 201 ILE A N 1
ATOM 1629 C CA . ILE A 1 201 ? -0.512 6.692 -0.002 1.00 94.00 201 ILE A CA 1
ATOM 1630 C C . ILE A 1 201 ? -0.575 6.246 -1.468 1.00 94.00 201 ILE A C 1
ATOM 1632 O O . ILE A 1 201 ? 0.273 5.483 -1.921 1.00 94.00 201 ILE A O 1
ATOM 1636 N N . GLU A 1 202 ? -1.568 6.725 -2.219 1.00 94.06 202 GLU A N 1
ATOM 1637 C CA . GLU A 1 202 ? -1.762 6.412 -3.633 1.00 94.06 202 GLU A CA 1
ATOM 1638 C C . GLU A 1 202 ? -0.901 7.284 -4.561 1.00 94.06 202 GLU A C 1
ATOM 1640 O O . GLU A 1 202 ? -0.794 7.006 -5.762 1.00 94.06 202 GLU A O 1
ATOM 1645 N N . GLY A 1 203 ? -0.274 8.337 -4.020 1.00 93.06 203 GLY A N 1
ATOM 1646 C CA . GLY A 1 203 ? 0.604 9.235 -4.768 1.00 93.06 203 GLY A CA 1
ATOM 1647 C C . GLY A 1 203 ? -0.147 10.173 -5.714 1.00 93.06 203 GLY A C 1
ATOM 1648 O O . GLY A 1 203 ? 0.377 10.529 -6.768 1.00 93.06 203 GLY A O 1
ATOM 1649 N N . GLY A 1 204 ? -1.381 10.553 -5.376 1.00 92.94 204 GLY A N 1
ATOM 1650 C CA . GLY A 1 204 ? -2.153 11.565 -6.099 1.00 92.94 204 GLY A CA 1
ATOM 1651 C C . GLY A 1 204 ? -1.848 12.994 -5.649 1.00 92.94 204 GLY A C 1
ATOM 1652 O O . GLY A 1 204 ? -1.421 13.234 -4.518 1.00 92.94 204 GLY A O 1
ATOM 1653 N N . GLY A 1 205 ? -2.088 13.974 -6.525 1.00 92.56 205 GLY A N 1
ATOM 1654 C CA . GLY A 1 205 ? -1.909 15.388 -6.183 1.00 92.56 205 GLY A CA 1
ATOM 1655 C C . GLY A 1 205 ? -0.488 15.717 -5.711 1.00 92.56 205 GLY A C 1
ATOM 1656 O O . GLY A 1 205 ? 0.498 15.246 -6.277 1.00 92.56 205 GLY A O 1
ATOM 1657 N N . LEU A 1 206 ? -0.383 16.515 -4.643 1.00 91.88 206 LEU A N 1
ATOM 1658 C CA . LEU A 1 206 ? 0.899 16.930 -4.054 1.00 91.88 206 LEU A CA 1
ATOM 1659 C C . LEU A 1 206 ? 1.715 15.758 -3.484 1.00 91.88 206 LEU A C 1
ATOM 1661 O O . LEU A 1 206 ? 2.931 15.873 -3.358 1.00 91.88 206 LEU A O 1
ATOM 1665 N N . TYR A 1 207 ? 1.075 14.629 -3.163 1.00 94.25 207 TYR A N 1
ATOM 1666 C CA . TYR A 1 207 ? 1.766 13.470 -2.598 1.00 94.25 207 TYR A CA 1
ATOM 1667 C C . TYR A 1 207 ? 2.637 12.740 -3.622 1.00 94.25 207 TYR A C 1
ATOM 1669 O O . TYR A 1 207 ? 3.582 12.063 -3.229 1.00 94.25 207 TYR A O 1
ATOM 1677 N N . ASN A 1 208 ? 2.377 12.909 -4.923 1.00 95.62 208 ASN A N 1
ATOM 1678 C CA . ASN A 1 208 ? 3.154 12.270 -5.987 1.00 95.62 208 ASN A CA 1
ATOM 1679 C C . ASN A 1 208 ? 4.650 12.613 -5.930 1.00 95.62 208 ASN A C 1
ATOM 1681 O O . ASN A 1 208 ? 5.503 11.754 -6.132 1.00 95.62 208 ASN A O 1
ATOM 168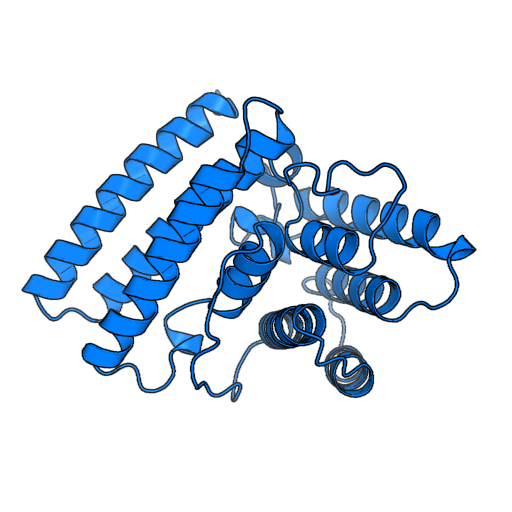5 N N . ASP A 1 209 ? 4.971 13.871 -5.616 1.00 94.06 209 ASP A N 1
ATOM 1686 C CA . ASP A 1 209 ? 6.355 14.348 -5.598 1.00 94.06 209 ASP A CA 1
ATOM 1687 C C . ASP A 1 209 ? 7.137 13.784 -4.399 1.00 94.06 209 ASP A C 1
ATOM 1689 O O . ASP A 1 209 ? 8.359 13.622 -4.461 1.00 94.06 209 ASP A O 1
ATOM 1693 N N . VAL A 1 210 ? 6.424 13.468 -3.314 1.00 95.25 210 VAL A N 1
ATOM 1694 C CA . VAL A 1 210 ? 6.991 13.162 -1.994 1.00 95.25 210 VAL A CA 1
ATOM 1695 C C . VAL A 1 210 ? 6.773 11.722 -1.550 1.00 95.25 210 VAL A C 1
ATOM 1697 O O . VAL A 1 210 ? 7.226 11.371 -0.476 1.00 95.25 210 VAL A O 1
ATOM 1700 N N . THR A 1 211 ? 6.141 10.870 -2.354 1.00 96.31 211 THR A N 1
ATOM 1701 C CA . THR A 1 211 ? 5.966 9.439 -2.056 1.00 96.31 211 THR A CA 1
ATOM 1702 C C . THR A 1 211 ? 6.554 8.573 -3.163 1.00 96.31 211 THR A C 1
ATOM 1704 O O . THR A 1 211 ? 6.941 9.053 -4.230 1.00 96.31 211 THR A O 1
ATOM 1707 N N . VAL A 1 212 ? 6.631 7.275 -2.896 1.00 97.06 212 VAL A N 1
ATOM 1708 C CA . VAL A 1 212 ? 6.852 6.247 -3.910 1.00 97.06 212 VAL A CA 1
ATOM 1709 C C . VAL A 1 212 ? 5.607 5.377 -4.019 1.00 97.06 212 VAL A C 1
ATOM 1711 O O . VAL A 1 212 ? 4.835 5.246 -3.072 1.00 97.06 212 VAL A O 1
ATOM 1714 N N . ASP A 1 213 ? 5.433 4.737 -5.165 1.00 98.12 213 ASP A N 1
ATOM 1715 C CA . ASP A 1 213 ? 4.457 3.672 -5.325 1.00 98.12 213 ASP A CA 1
ATOM 1716 C C . ASP A 1 213 ? 4.880 2.394 -4.587 1.00 98.12 213 ASP A C 1
ATOM 1718 O O . ASP A 1 213 ? 5.793 1.687 -5.020 1.00 98.12 213 ASP A O 1
ATOM 1722 N N . TYR A 1 214 ? 4.195 2.086 -3.486 1.00 97.88 214 TYR A N 1
ATOM 1723 C CA . TYR A 1 214 ? 4.472 0.895 -2.684 1.00 97.88 214 TYR A CA 1
ATOM 1724 C C . TYR A 1 214 ? 4.085 -0.421 -3.379 1.00 97.88 214 TYR A C 1
ATOM 1726 O O . TYR A 1 214 ? 4.653 -1.467 -3.071 1.00 97.88 214 TYR A O 1
ATOM 1734 N N . ARG A 1 215 ? 3.138 -0.398 -4.323 1.00 98.06 215 ARG A N 1
ATOM 1735 C CA . ARG A 1 215 ? 2.731 -1.592 -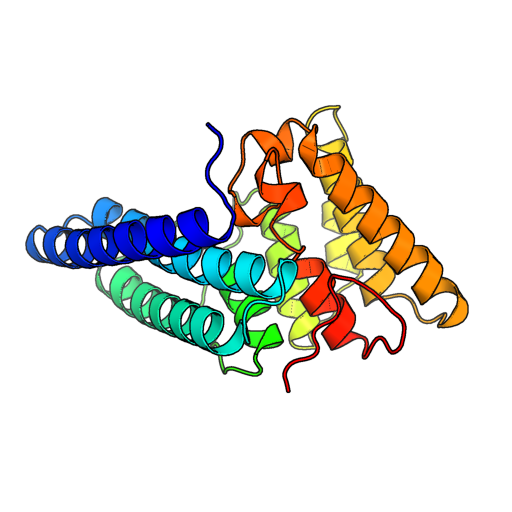5.079 1.00 98.06 215 ARG A CA 1
ATOM 1736 C C . ARG A 1 215 ? 3.784 -1.937 -6.108 1.00 98.06 215 ARG A C 1
ATOM 1738 O O . ARG A 1 215 ? 4.221 -3.080 -6.165 1.00 98.06 215 ARG A O 1
ATOM 1745 N N . LEU A 1 216 ? 4.233 -0.940 -6.872 1.00 98.50 216 LEU A N 1
ATOM 1746 C CA . LEU A 1 216 ? 5.350 -1.110 -7.793 1.00 98.50 216 LEU A CA 1
ATOM 1747 C C . LEU A 1 216 ? 6.584 -1.570 -7.023 1.00 98.50 216 LEU A C 1
ATOM 1749 O O . LEU A 1 216 ? 7.199 -2.550 -7.417 1.00 98.50 216 LEU A O 1
ATOM 1753 N N . ALA A 1 217 ? 6.887 -0.949 -5.884 1.00 98.31 217 ALA A N 1
ATOM 1754 C CA . ALA A 1 217 ? 7.968 -1.389 -5.013 1.00 98.31 217 ALA A CA 1
ATOM 1755 C C . ALA A 1 217 ? 7.878 -2.874 -4.635 1.00 98.31 217 ALA A C 1
ATOM 1757 O O 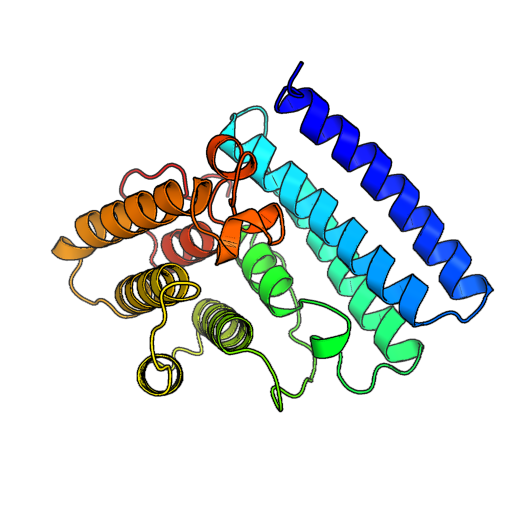. ALA A 1 217 ? 8.865 -3.603 -4.759 1.00 98.31 217 ALA A O 1
ATOM 1758 N N . ALA A 1 218 ? 6.701 -3.333 -4.200 1.00 98.00 218 ALA A N 1
ATOM 1759 C CA . ALA A 1 218 ? 6.490 -4.726 -3.828 1.00 98.00 218 ALA A CA 1
ATOM 1760 C C . ALA A 1 218 ? 6.672 -5.663 -5.032 1.00 98.00 218 ALA A C 1
ATOM 1762 O O . ALA A 1 218 ? 7.322 -6.697 -4.908 1.00 98.00 218 ALA A O 1
ATOM 1763 N N . ILE A 1 219 ? 6.182 -5.269 -6.211 1.00 97.81 219 ILE A N 1
ATOM 1764 C CA . ILE A 1 219 ? 6.371 -6.011 -7.465 1.00 97.81 219 ILE A CA 1
ATOM 1765 C C . ILE A 1 219 ? 7.856 -6.092 -7.836 1.00 97.81 219 ILE A C 1
ATOM 1767 O O . ILE A 1 219 ? 8.340 -7.179 -8.133 1.00 97.81 219 ILE A O 1
ATOM 1771 N N . LEU A 1 220 ? 8.593 -4.975 -7.788 1.00 97.62 220 LEU A N 1
ATOM 1772 C CA . LEU A 1 220 ? 10.024 -4.936 -8.110 1.00 97.62 220 LEU A CA 1
ATOM 1773 C C . LEU A 1 220 ? 10.838 -5.821 -7.165 1.00 97.62 220 LEU A C 1
ATOM 1775 O O . LEU A 1 220 ? 11.735 -6.533 -7.614 1.00 97.62 220 LEU A O 1
ATOM 1779 N N . LYS A 1 221 ? 10.502 -5.806 -5.870 1.00 97.00 221 LYS A N 1
ATOM 1780 C CA . LYS A 1 221 ? 11.098 -6.712 -4.887 1.00 97.00 221 LYS A CA 1
ATOM 1781 C C . LYS A 1 221 ? 10.770 -8.170 -5.216 1.00 97.00 221 LYS A C 1
ATOM 1783 O O . LYS A 1 221 ? 11.665 -9.008 -5.216 1.00 97.00 221 LYS A O 1
ATOM 1788 N N . PHE A 1 222 ? 9.509 -8.466 -5.530 1.00 96.00 222 PHE A N 1
ATOM 1789 C CA . PHE A 1 222 ? 9.041 -9.816 -5.839 1.00 96.00 222 PHE A CA 1
ATOM 1790 C C . PHE A 1 222 ? 9.745 -10.429 -7.056 1.00 96.00 222 PHE A C 1
ATOM 1792 O O . PHE A 1 222 ? 10.195 -11.570 -6.994 1.00 96.00 222 PHE A O 1
ATOM 1799 N N . ILE A 1 223 ? 9.897 -9.668 -8.143 1.00 94.69 223 ILE A N 1
ATOM 1800 C CA . ILE A 1 223 ? 10.584 -10.136 -9.359 1.00 94.69 223 ILE A CA 1
ATOM 1801 C C . ILE A 1 223 ? 12.116 -10.052 -9.260 1.00 94.69 223 ILE A C 1
ATOM 1803 O O . ILE A 1 223 ? 12.794 -10.270 -10.262 1.00 94.69 223 ILE A O 1
ATOM 1807 N N . ALA A 1 224 ? 12.656 -9.704 -8.085 1.00 94.31 224 ALA A N 1
ATOM 1808 C CA . ALA A 1 224 ? 14.081 -9.483 -7.846 1.00 94.31 224 ALA A CA 1
ATOM 1809 C C . ALA A 1 224 ? 14.723 -8.527 -8.874 1.00 94.31 224 ALA A C 1
ATOM 1811 O O . ALA A 1 224 ? 15.793 -8.797 -9.416 1.00 94.31 224 ALA A O 1
ATOM 1812 N N . TYR A 1 225 ? 14.048 -7.409 -9.162 1.00 95.44 225 TYR A N 1
ATOM 1813 C CA . TYR A 1 225 ? 14.486 -6.439 -10.164 1.00 95.44 225 TYR A CA 1
ATOM 1814 C C . TYR A 1 225 ? 15.861 -5.841 -9.822 1.00 95.44 225 TYR A C 1
ATOM 1816 O O . TYR A 1 225 ? 16.047 -5.201 -8.783 1.00 95.44 225 TYR A O 1
ATOM 1824 N N . ASP A 1 226 ? 16.827 -6.003 -10.722 1.00 93.31 226 ASP A N 1
ATOM 1825 C CA . ASP A 1 226 ? 18.219 -5.588 -10.539 1.00 93.31 226 ASP A CA 1
ATOM 1826 C C . ASP A 1 226 ? 18.526 -4.187 -11.093 1.00 93.31 226 ASP A C 1
ATOM 1828 O O . ASP A 1 226 ? 19.491 -3.565 -10.646 1.00 93.31 226 ASP A O 1
ATOM 1832 N N . GLY A 1 227 ? 17.664 -3.635 -11.950 1.00 94.12 227 GLY A N 1
ATOM 1833 C CA . GLY A 1 227 ? 17.812 -2.294 -12.517 1.00 94.12 227 GLY A CA 1
ATOM 1834 C C . GLY A 1 227 ? 17.593 -1.137 -11.532 1.00 94.12 227 GLY A C 1
ATOM 1835 O O . GLY A 1 227 ? 17.430 -1.318 -10.319 1.00 94.12 227 GLY A O 1
ATOM 1836 N N . GLU A 1 228 ? 17.591 0.084 -12.068 1.00 95.06 228 GLU A N 1
ATOM 1837 C CA . GLU A 1 228 ? 17.357 1.316 -11.308 1.00 95.06 228 GLU A CA 1
ATOM 1838 C C . GLU A 1 228 ? 15.867 1.678 -11.283 1.00 95.06 228 GLU A C 1
ATOM 1840 O O . GLU A 1 228 ? 15.161 1.528 -12.279 1.00 95.06 228 GLU A O 1
ATOM 1845 N N . SER A 1 229 ? 15.388 2.144 -10.129 1.00 97.00 229 SER A N 1
ATOM 1846 C CA . SER A 1 229 ? 14.070 2.760 -9.962 1.00 97.00 229 SER A CA 1
ATOM 1847 C C . SER A 1 229 ? 14.011 3.480 -8.616 1.00 97.00 229 SER A C 1
ATOM 1849 O O . SER A 1 229 ? 14.564 3.007 -7.622 1.00 97.00 229 SER A O 1
ATO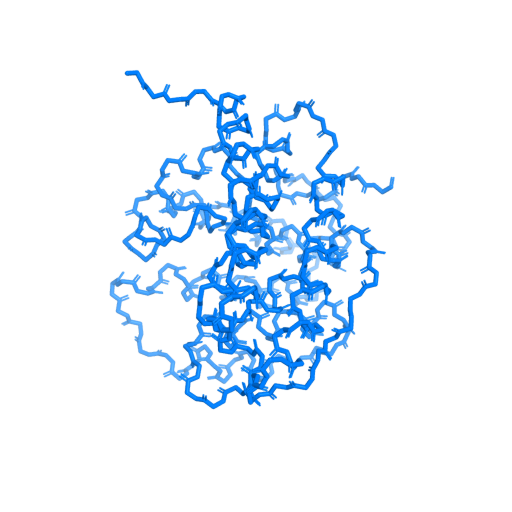M 1851 N N . ILE A 1 230 ? 13.280 4.593 -8.550 1.00 95.81 230 ILE A N 1
ATOM 1852 C CA . ILE A 1 230 ? 12.970 5.273 -7.278 1.00 95.81 230 ILE A CA 1
ATOM 1853 C C . ILE A 1 230 ? 12.097 4.408 -6.355 1.00 95.81 230 ILE A C 1
ATOM 1855 O O . ILE A 1 230 ? 12.082 4.633 -5.147 1.00 95.81 230 ILE A O 1
ATOM 1859 N N . HIS A 1 231 ? 11.382 3.436 -6.929 1.00 97.56 231 HIS A N 1
ATOM 1860 C CA . HIS A 1 231 ? 10.476 2.516 -6.246 1.00 97.56 231 HIS A CA 1
ATOM 1861 C C . HIS A 1 231 ? 11.165 1.217 -5.833 1.00 97.56 231 HIS A C 1
ATOM 1863 O O . HIS A 1 231 ? 10.557 0.396 -5.155 1.00 97.56 231 HIS A O 1
ATOM 1869 N N . LYS A 1 232 ? 12.423 0.994 -6.228 1.00 96.69 232 LYS A N 1
ATOM 1870 C CA . LYS A 1 232 ? 13.145 -0.225 -5.868 1.00 96.69 232 LYS A CA 1
ATOM 1871 C C . LYS A 1 232 ? 13.424 -0.256 -4.366 1.00 96.69 232 LYS A C 1
ATOM 1873 O O . LYS A 1 232 ? 14.050 0.657 -3.831 1.00 96.69 232 LYS A O 1
ATOM 1878 N N . TRP A 1 233 ? 12.964 -1.313 -3.703 1.00 95.94 233 TRP A N 1
ATOM 1879 C CA . TRP A 1 233 ? 13.274 -1.576 -2.301 1.00 95.94 233 TRP A CA 1
ATOM 1880 C C . TRP A 1 233 ? 14.772 -1.866 -2.136 1.00 95.94 233 TRP A C 1
ATOM 1882 O O . TRP A 1 233 ? 15.309 -2.700 -2.862 1.00 95.94 233 TRP A O 1
ATOM 1892 N N . ILE A 1 234 ? 15.443 -1.167 -1.215 1.00 92.38 234 ILE A N 1
ATOM 1893 C CA . ILE A 1 234 ? 16.900 -1.277 -0.992 1.00 92.38 234 ILE A CA 1
ATOM 1894 C C . ILE A 1 234 ? 17.287 -1.526 0.476 1.00 92.38 234 ILE A C 1
ATOM 1896 O O . ILE A 1 234 ? 18.465 -1.431 0.816 1.00 92.38 234 ILE A O 1
ATOM 1900 N N . TRP A 1 235 ? 16.316 -1.777 1.357 1.00 89.62 235 TRP A N 1
ATOM 1901 C CA . TRP A 1 235 ? 16.541 -1.946 2.798 1.00 89.62 235 TRP A CA 1
ATOM 1902 C C . TRP A 1 235 ? 16.249 -3.391 3.198 1.00 89.62 235 TRP A C 1
ATOM 1904 O O . TRP A 1 235 ? 15.121 -3.711 3.569 1.00 89.62 235 TRP A O 1
ATOM 1914 N N . ASP A 1 236 ? 17.253 -4.252 3.090 1.00 72.62 236 ASP A N 1
ATOM 1915 C CA . ASP A 1 236 ? 17.214 -5.621 3.618 1.00 72.62 236 ASP A CA 1
ATOM 1916 C C . ASP A 1 236 ? 17.954 -5.721 4.960 1.00 72.62 236 ASP A C 1
ATOM 1918 O O . ASP A 1 236 ? 18.960 -4.991 5.143 1.00 72.62 236 ASP A O 1
#

Radius of gyration: 17.5 Å; Cα contacts (8 Å, |Δi|>4): 308; chains: 1; bounding box: 38×46×48 Å

Sequence (236 aa):
MAMTPIEMIDSLETRFENSQNGIIIGKQKGEFHLVSVNYWQSFKCRVMQGLISWRIKTGSPVQYFSDAINVANTAIEDLMSLGSENISDDFFIEIASSIAFLINKPFEFPQYSLEGEEFYRLLNFELAKSLMGKHNKDEWDNILNNLKPNKRINLCIQTYKIYSQLLFNKDVNKTNDLVKHAEDLFLKRKNDSFYSGGEGIEGGGLYNDVTVDYRLAAILKFIAYDGESIHKWIWD

Organism: Acetivibrio clariflavus (strain DSM 19732 / NBRC 101661 / EBR45) (NCBI:txid720554)

Mean predicted aligned error: 3.55 Å